Protein AF-A0A5J4PTM3-F1 (afdb_monomer_lite)

Radius of gyration: 16.89 Å; chains: 1; bounding box: 40×38×44 Å

Foldseek 3Di:
DDWDAAQKKKKKAWQAAQKWKDWQNDIDTDGHGKIFIHFHGTTIDIGHPDDDDTDMDMDIDDPVPPRHGQDALDPPDDRVNGIDPQVPDVQNVDPDQKGKDWGDDCNRRNFKTKIKMKGAPPHPDKPWDFPDLQKWKKKAWQAAKWWKDWQNDTDIDGHGDMDTHDRRITMIIGGDDHGITIMMIMMGGDD

InterPro domains:
  IPR011051 RmlC-like cupin domain superfamily [SSF51182] (2-185)
  IPR013096 Cupin 2, conserved barrel [PF07883] (2-57)
  IPR014710 RmlC-like jelly roll fold [G3DSA:2.60.120.10] (1-68)
  IPR014710 RmlC-like jelly roll fold [G3DSA:2.60.120.10] (86-190)
  IPR052044 Polyketide Synthase Associated Protein [PTHR36114] (2-56)

pLDDT: mean 90.06, std 9.92, range [55.84, 98.25]

Secondary structure (DSSP, 8-state):
---B--SSEEEEEEEE--EEEEETTEEEEE-TT-EEEE-TT--EEEEESSSS--EEEEEEE--TT---PPPPS-TT--GGGGEE-GGG-TTTT--SSEEEEEEE-TTTTTSEEEEEEEE-TT----EEE---TTEEEEEEEEESEEEEEETTEEEEEETTEEEEE-TT--EEEEEESSS-EEEEEEEEE--

Structure (mmCIF, N/CA/C/O backbone):
data_AF-A0A5J4PTM3-F1
#
_entry.id   AF-A0A5J4PTM3-F1
#
loop_
_atom_site.group_PDB
_atom_site.id
_atom_site.type_symbol
_atom_site.label_atom_id
_atom_site.label_alt_id
_atom_site.label_comp_id
_atom_site.label_asym_id
_atom_site.label_entity_id
_atom_site.label_seq_id
_atom_site.pdbx_PDB_ins_code
_atom_site.Cartn_x
_atom_site.Cartn_y
_atom_site.Cartn_z
_atom_site.occupancy
_atom_site.B_iso_or_equiv
_atom_site.auth_seq_id
_atom_site.auth_comp_id
_atom_site.auth_asym_id
_atom_site.auth_atom_id
_atom_site.pdbx_PDB_model_num
ATOM 1 N N . HIS A 1 1 ? -17.706 3.749 3.360 1.00 83.56 1 HIS A N 1
ATOM 2 C CA . HIS A 1 1 ? -18.857 2.828 3.531 1.00 83.56 1 HIS A CA 1
ATOM 3 C C . HIS A 1 1 ? -19.212 2.745 5.014 1.00 83.56 1 HIS A C 1
ATOM 5 O O . HIS A 1 1 ? -18.476 3.310 5.810 1.00 83.56 1 HIS A O 1
ATOM 11 N N . SER A 1 2 ? -20.314 2.094 5.402 1.00 88.94 2 SER A N 1
ATOM 12 C CA . SER A 1 2 ? -20.662 1.914 6.824 1.00 88.94 2 SER A CA 1
ATOM 13 C C . SER A 1 2 ? -19.643 1.026 7.564 1.00 88.94 2 SER A C 1
ATOM 15 O O . SER A 1 2 ? -18.980 0.211 6.904 1.00 88.94 2 SER A O 1
ATOM 17 N N . PRO A 1 3 ? -19.528 1.160 8.903 1.00 93.31 3 PRO A N 1
ATOM 18 C CA . PRO A 1 3 ? -18.728 0.266 9.738 1.00 93.31 3 PRO A CA 1
ATOM 19 C C . PRO A 1 3 ? -19.117 -1.194 9.542 1.00 93.31 3 PRO A C 1
ATOM 21 O O . PRO A 1 3 ? -20.305 -1.527 9.559 1.00 93.31 3 PRO A O 1
ATOM 24 N N . HIS A 1 4 ? -18.122 -2.056 9.362 1.00 95.19 4 HIS A N 1
ATOM 25 C CA . HIS A 1 4 ? -18.322 -3.497 9.274 1.00 95.19 4 HIS A CA 1
ATOM 26 C C . HIS A 1 4 ? -17.065 -4.264 9.702 1.00 95.19 4 HIS A C 1
ATOM 28 O O . HIS A 1 4 ? -16.043 -3.676 10.043 1.00 95.19 4 HIS A O 1
ATOM 34 N N . THR A 1 5 ? -17.179 -5.591 9.739 1.00 95.44 5 THR A N 1
ATOM 35 C CA . THR A 1 5 ? -16.099 -6.520 10.076 1.00 95.44 5 THR A CA 1
ATOM 36 C C . THR A 1 5 ? -16.195 -7.749 9.176 1.00 95.44 5 THR A C 1
ATOM 38 O O . THR A 1 5 ? -17.294 -8.157 8.789 1.00 95.44 5 THR A O 1
ATOM 41 N N . HIS A 1 6 ? -15.052 -8.335 8.842 1.00 93.88 6 HIS A N 1
ATOM 42 C CA . HIS A 1 6 ? -14.942 -9.560 8.056 1.00 93.88 6 HIS A CA 1
ATOM 43 C C . HIS A 1 6 ? -13.610 -10.270 8.346 1.00 93.88 6 HIS A C 1
ATOM 45 O O . HIS A 1 6 ? -12.679 -9.646 8.863 1.00 93.88 6 HIS A O 1
ATOM 51 N N . PRO A 1 7 ? -13.491 -11.571 8.021 1.00 93.56 7 PRO A N 1
ATOM 52 C CA . PRO A 1 7 ? -12.260 -12.333 8.238 1.00 93.56 7 PRO A CA 1
ATOM 53 C C . PRO A 1 7 ? -11.077 -11.863 7.381 1.00 93.56 7 PRO A C 1
ATOM 55 O O . PRO A 1 7 ? -9.933 -12.034 7.803 1.00 93.56 7 PRO A O 1
ATOM 58 N N . ALA A 1 8 ? -11.328 -11.279 6.206 1.00 93.94 8 ALA A N 1
ATOM 59 C CA . ALA A 1 8 ? -10.279 -10.692 5.378 1.00 93.94 8 ALA A CA 1
ATOM 60 C C . ALA A 1 8 ? -9.592 -9.530 6.109 1.00 93.94 8 ALA A C 1
ATOM 62 O O . ALA A 1 8 ? -10.228 -8.839 6.909 1.00 93.94 8 ALA A O 1
ATOM 63 N N . ASP A 1 9 ? -8.307 -9.333 5.827 1.00 95.44 9 ASP A N 1
ATOM 64 C CA . ASP A 1 9 ? -7.637 -8.074 6.137 1.00 95.44 9 ASP A CA 1
ATOM 65 C C . ASP A 1 9 ? -7.539 -7.201 4.886 1.00 95.44 9 ASP A C 1
ATOM 67 O O . ASP A 1 9 ? -7.611 -7.684 3.748 1.00 95.44 9 ASP A O 1
ATOM 71 N N . GLU A 1 10 ? -7.436 -5.897 5.111 1.00 96.62 10 GLU A N 1
ATOM 72 C CA . GLU A 1 10 ? -7.461 -4.900 4.049 1.00 96.62 10 GLU A CA 1
ATOM 73 C C . GLU A 1 10 ? -6.384 -3.854 4.270 1.00 96.62 10 GLU A C 1
ATOM 75 O O . GLU A 1 10 ? -6.104 -3.442 5.391 1.00 96.62 10 GLU A O 1
ATOM 80 N N . ALA A 1 11 ? -5.782 -3.394 3.187 1.00 97.19 11 ALA A N 1
ATOM 81 C CA . ALA A 1 11 ? -4.836 -2.297 3.197 1.00 97.19 11 ALA A CA 1
ATOM 82 C C . ALA A 1 11 ? -5.265 -1.237 2.191 1.00 97.19 11 ALA A C 1
ATOM 84 O O . ALA A 1 11 ? -5.664 -1.554 1.071 1.00 97.19 11 ALA A O 1
ATOM 85 N N . PHE A 1 12 ? -5.133 0.021 2.581 1.00 97.75 12 PHE A N 1
ATOM 86 C CA . PHE A 1 12 ? -5.641 1.161 1.843 1.00 97.75 12 PHE A CA 1
ATOM 87 C C . PHE A 1 12 ? -4.547 2.197 1.633 1.00 97.75 12 PHE A C 1
ATOM 89 O O . PHE A 1 12 ? -3.795 2.528 2.549 1.00 97.75 12 PHE A O 1
ATOM 96 N N . TYR A 1 13 ? -4.512 2.754 0.429 1.00 97.38 13 TYR A N 1
ATOM 97 C CA . TYR A 1 13 ? -3.715 3.924 0.086 1.00 97.38 13 TYR A CA 1
ATOM 98 C C . TYR A 1 13 ? -4.639 5.049 -0.380 1.00 97.38 13 TYR A C 1
ATOM 100 O O . TYR A 1 13 ? -5.468 4.838 -1.271 1.00 97.38 13 TYR A O 1
ATOM 108 N N . ILE A 1 14 ? -4.517 6.236 0.215 1.00 97.56 14 ILE A N 1
ATOM 109 C CA . ILE A 1 14 ? -5.381 7.375 -0.109 1.00 97.56 14 ILE A CA 1
ATOM 110 C C . ILE A 1 14 ? -4.854 8.079 -1.362 1.00 97.56 14 ILE A C 1
ATOM 112 O O . ILE A 1 14 ? -3.840 8.769 -1.321 1.00 97.56 14 ILE A O 1
ATOM 116 N N . LEU A 1 15 ? -5.569 7.931 -2.477 1.00 96.69 15 LEU A N 1
ATOM 117 C CA . LEU A 1 15 ? -5.260 8.605 -3.745 1.00 96.69 15 LEU A CA 1
ATOM 118 C C . LEU A 1 15 ? -5.768 10.052 -3.757 1.00 96.69 15 LEU A C 1
ATOM 120 O O . LEU A 1 15 ? -5.141 10.925 -4.347 1.00 96.69 15 LEU A O 1
ATOM 124 N N . GLN A 1 16 ? -6.893 10.305 -3.087 1.00 97.19 16 GLN A N 1
ATOM 125 C CA . GLN A 1 16 ? -7.496 11.623 -2.931 1.00 97.19 16 GLN A CA 1
ATOM 126 C C . GLN A 1 16 ? -8.261 11.680 -1.603 1.00 97.19 16 GLN A C 1
ATOM 128 O O . GLN A 1 16 ? -9.257 10.977 -1.425 1.00 97.19 16 GLN A O 1
ATOM 133 N N . GLY A 1 17 ? -7.773 12.499 -0.669 1.00 95.81 17 GLY A N 1
ATOM 134 C CA . GLY A 1 17 ? -8.411 12.789 0.618 1.00 95.81 17 GLY A CA 1
ATOM 135 C C . GLY A 1 17 ? -8.838 14.262 0.754 1.00 95.81 17 GLY A C 1
ATOM 136 O O . GLY A 1 17 ? -8.895 14.972 -0.250 1.00 95.81 17 GLY A O 1
ATOM 137 N N . PRO A 1 18 ? -9.107 14.745 1.983 1.00 97.25 18 PRO A N 1
ATOM 138 C CA . PRO A 1 18 ? -8.989 14.019 3.249 1.00 97.25 18 PRO A CA 1
ATOM 139 C C . PRO A 1 18 ? -10.110 12.996 3.487 1.00 97.25 18 PRO A C 1
ATOM 141 O O . PRO A 1 18 ? -11.268 13.196 3.109 1.00 97.25 18 PRO A O 1
ATOM 144 N N . VAL A 1 19 ? -9.766 11.905 4.171 1.00 97.88 19 VAL A N 1
ATOM 145 C CA . VAL A 1 19 ? -10.703 10.852 4.589 1.00 97.88 19 VAL A CA 1
ATOM 146 C C . VAL A 1 19 ? -10.704 10.709 6.107 1.00 97.88 19 VAL A C 1
ATOM 148 O O . VAL A 1 19 ? -9.685 10.934 6.755 1.00 97.88 19 VAL A O 1
ATOM 151 N N . ILE A 1 20 ? -11.836 10.305 6.677 1.00 97.94 20 ILE A N 1
ATOM 152 C CA . ILE A 1 20 ? -11.931 9.879 8.076 1.00 97.94 20 ILE A CA 1
ATOM 153 C C . ILE A 1 20 ? -11.949 8.355 8.079 1.00 97.94 20 ILE A C 1
ATOM 155 O O . ILE A 1 20 ? -12.820 7.747 7.450 1.00 97.94 20 ILE A O 1
ATOM 159 N N . VAL A 1 21 ? -10.989 7.751 8.772 1.00 97.69 21 VAL A N 1
ATOM 160 C CA . VAL A 1 21 ? -10.931 6.304 8.981 1.00 97.69 21 VAL A CA 1
ATOM 161 C C . VAL A 1 21 ? -11.282 5.982 10.419 1.00 97.69 21 VAL A C 1
ATOM 163 O O . VAL A 1 21 ? -10.837 6.667 11.343 1.00 97.69 21 VAL A O 1
ATOM 166 N N . HIS A 1 22 ? -12.050 4.916 10.603 1.00 97.50 22 HIS A N 1
ATOM 167 C CA . HIS A 1 22 ? -12.348 4.357 11.912 1.00 97.50 22 HIS A CA 1
ATOM 168 C C . HIS A 1 22 ? -11.818 2.933 11.984 1.00 97.50 22 HIS A C 1
ATOM 170 O O . HIS A 1 22 ? -12.053 2.150 11.066 1.00 97.50 22 HIS A O 1
ATOM 176 N N . ILE A 1 23 ? -11.139 2.595 13.080 1.00 97.75 23 ILE A N 1
ATOM 177 C CA . ILE A 1 23 ? -10.706 1.231 13.403 1.00 97.75 23 ILE A CA 1
ATOM 178 C C . ILE A 1 23 ? -11.002 0.981 14.881 1.00 97.75 23 ILE A C 1
ATOM 180 O O . ILE A 1 23 ? -10.544 1.723 15.753 1.00 97.75 23 ILE A O 1
ATOM 184 N N . ASN A 1 24 ? -11.790 -0.057 15.170 1.00 96.06 24 ASN A N 1
ATOM 185 C CA . ASN A 1 24 ? -12.195 -0.452 16.523 1.00 96.06 24 ASN A CA 1
ATOM 186 C C . ASN A 1 24 ? -12.748 0.727 17.353 1.00 96.06 24 ASN A C 1
ATOM 188 O O . ASN A 1 24 ? -12.409 0.898 18.521 1.00 96.06 24 ASN A O 1
ATOM 192 N N . GLY A 1 25 ? -13.573 1.571 16.723 1.00 94.06 25 GLY A N 1
ATOM 193 C CA . GLY A 1 25 ? -14.216 2.727 17.359 1.00 94.06 25 GLY A CA 1
ATOM 194 C C . GLY A 1 25 ? -13.328 3.964 17.542 1.00 94.06 25 GLY A C 1
ATOM 195 O O . GLY A 1 25 ? -13.829 4.990 17.990 1.00 94.06 25 GLY A O 1
ATOM 196 N N . ASN A 1 26 ? -12.045 3.901 17.179 1.00 97.25 26 ASN A N 1
ATOM 197 C CA . ASN A 1 26 ? -11.137 5.049 17.190 1.00 97.25 26 ASN A CA 1
ATOM 198 C C . ASN A 1 26 ? -11.055 5.665 15.799 1.00 97.25 26 ASN A C 1
ATOM 200 O O . ASN A 1 26 ? -11.160 4.937 14.815 1.00 97.25 26 ASN A O 1
ATOM 204 N N . GLU A 1 27 ? -10.824 6.975 15.712 1.00 96.88 27 GLU A N 1
ATOM 205 C CA . GLU A 1 27 ? -10.794 7.693 14.437 1.00 96.88 27 GLU A CA 1
ATOM 206 C C . GLU A 1 27 ? -9.493 8.452 14.178 1.00 96.88 27 GLU A C 1
ATOM 208 O O . GLU A 1 27 ? -8.826 8.935 15.105 1.00 96.88 27 GLU A O 1
ATOM 213 N N . ARG A 1 28 ? -9.146 8.574 12.894 1.00 97.75 28 ARG A N 1
ATOM 214 C CA . ARG A 1 28 ? -8.060 9.418 12.384 1.00 97.75 28 ARG A CA 1
ATOM 215 C C . ARG A 1 28 ? -8.473 10.053 11.061 1.00 97.75 28 ARG A C 1
ATOM 217 O O . ARG A 1 28 ? -9.190 9.449 10.267 1.00 97.75 28 ARG A O 1
ATOM 224 N N . THR A 1 29 ? -8.002 11.275 10.821 1.00 97.31 29 THR A N 1
ATOM 225 C CA . THR A 1 29 ? -8.093 11.907 9.499 1.00 97.31 29 THR A CA 1
ATOM 226 C C . THR A 1 29 ? -6.814 11.611 8.733 1.00 97.31 29 THR A C 1
ATOM 228 O O . THR A 1 29 ? -5.732 11.908 9.235 1.00 97.31 29 THR A O 1
ATOM 231 N N . LEU A 1 30 ? -6.945 11.050 7.535 1.00 97.25 30 LEU A N 1
ATOM 232 C CA . LEU A 1 30 ? -5.832 10.751 6.638 1.00 97.25 30 LEU A CA 1
ATOM 233 C C . LEU A 1 30 ? -5.881 11.651 5.404 1.00 97.25 30 LEU A C 1
ATOM 235 O O . LEU A 1 30 ? -6.957 11.990 4.902 1.00 97.25 30 LEU A O 1
ATOM 239 N N . GLN A 1 31 ? -4.705 12.035 4.924 1.00 96.31 31 GLN A N 1
ATOM 240 C CA . GLN A 1 31 ? -4.498 12.883 3.754 1.00 96.31 31 GLN A CA 1
ATOM 241 C C . GLN A 1 31 ? -4.169 12.045 2.514 1.00 96.31 31 GLN A C 1
ATOM 243 O O . GLN A 1 31 ? -3.897 10.848 2.594 1.00 96.31 31 GLN A O 1
ATOM 248 N N . THR A 1 32 ? -4.164 12.686 1.344 1.00 96.19 32 THR A N 1
ATOM 249 C CA . THR A 1 32 ? -3.622 12.082 0.120 1.00 96.19 32 THR A CA 1
ATOM 250 C C . THR A 1 32 ? -2.184 11.611 0.344 1.00 96.19 32 THR A C 1
ATOM 252 O O . THR A 1 32 ? -1.340 12.379 0.800 1.00 96.19 32 THR A O 1
ATOM 255 N N . GLY A 1 33 ? -1.903 10.359 -0.010 1.00 94.56 33 GLY A N 1
ATOM 256 C CA . GLY A 1 33 ? -0.609 9.709 0.176 1.00 94.56 33 GLY A CA 1
ATOM 257 C C . GLY A 1 33 ? -0.467 8.918 1.476 1.00 94.56 33 GLY A C 1
ATOM 258 O O . GLY A 1 33 ? 0.472 8.132 1.591 1.00 94.56 33 GLY A O 1
ATOM 259 N N . ASP A 1 34 ? -1.391 9.065 2.429 1.00 95.81 34 ASP A N 1
ATOM 260 C CA . ASP A 1 34 ? -1.377 8.261 3.649 1.00 95.81 34 ASP A CA 1
ATOM 261 C C . ASP A 1 34 ? -1.838 6.823 3.384 1.00 95.81 34 ASP A C 1
ATOM 263 O O . ASP A 1 34 ? -2.597 6.527 2.452 1.00 95.81 34 ASP A O 1
ATOM 267 N N . PHE A 1 35 ? -1.369 5.918 4.238 1.00 96.44 35 PHE A N 1
ATOM 268 C CA . PHE A 1 35 ? -1.654 4.493 4.178 1.00 96.44 35 PHE A CA 1
ATOM 269 C C . PHE A 1 35 ? -2.273 4.018 5.495 1.00 96.44 35 PHE A C 1
ATOM 271 O O . PHE A 1 35 ? -1.857 4.456 6.571 1.00 96.44 35 PHE A O 1
ATOM 278 N N . TYR A 1 36 ? -3.222 3.083 5.426 1.00 97.69 36 TYR A N 1
ATOM 279 C CA . TYR A 1 36 ? -3.697 2.377 6.615 1.00 97.69 36 TYR A CA 1
ATOM 280 C C . TYR A 1 36 ? -4.040 0.909 6.346 1.00 97.69 36 TYR A C 1
ATOM 282 O O . TYR A 1 36 ? -4.321 0.507 5.218 1.00 97.69 36 TYR A O 1
ATOM 290 N N . TYR A 1 37 ? -4.009 0.106 7.405 1.00 98.25 37 TYR A N 1
ATOM 291 C CA . TYR A 1 37 ? -4.287 -1.325 7.406 1.00 98.25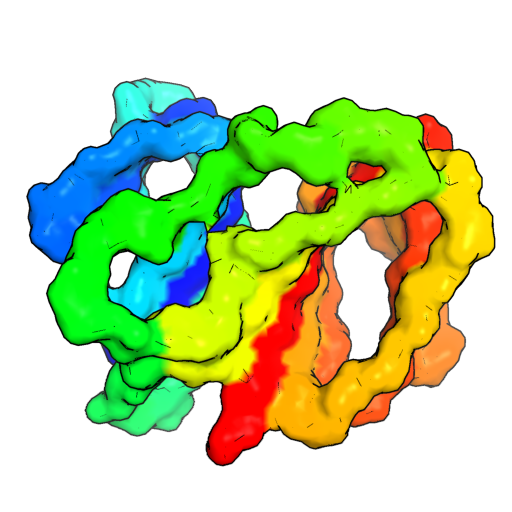 37 TYR A CA 1
ATOM 292 C C . TYR A 1 37 ? -5.434 -1.644 8.370 1.00 98.25 37 TYR A C 1
ATOM 294 O O . TYR A 1 37 ? -5.452 -1.179 9.503 1.00 98.25 37 TYR A O 1
ATOM 302 N N . CYS A 1 38 ? -6.382 -2.461 7.932 1.00 97.75 38 CYS A N 1
ATOM 303 C CA . CYS A 1 38 ? -7.481 -2.997 8.720 1.00 97.75 38 CYS A CA 1
ATOM 304 C C . CYS A 1 38 ? -7.205 -4.478 8.991 1.00 97.75 38 CYS A C 1
ATOM 306 O O . CYS A 1 38 ? -7.376 -5.304 8.090 1.00 97.75 38 CYS A O 1
ATOM 308 N N . PRO A 1 39 ? -6.783 -4.843 10.214 1.00 97.00 39 PRO A N 1
ATOM 309 C CA . PRO A 1 39 ? -6.571 -6.239 10.564 1.00 97.00 39 PRO A CA 1
ATOM 310 C C . PRO A 1 39 ? -7.847 -7.080 10.446 1.00 97.00 39 PRO A C 1
ATOM 312 O O . PRO A 1 39 ? -8.953 -6.564 10.636 1.00 97.00 39 PRO A O 1
ATOM 315 N N . SER A 1 40 ? -7.691 -8.387 10.213 1.00 95.12 40 SER A N 1
ATOM 316 C CA . SER A 1 40 ? -8.796 -9.353 10.228 1.00 95.12 40 SER A CA 1
ATOM 317 C C . SER A 1 40 ? -9.713 -9.149 11.434 1.00 95.12 40 SER A C 1
ATOM 319 O O . SER A 1 40 ? -9.249 -9.046 12.569 1.00 95.12 40 SER A O 1
ATOM 321 N N . PHE A 1 41 ? -11.022 -9.134 11.185 1.00 94.19 41 PHE A N 1
ATOM 322 C CA . PHE A 1 41 ? -12.087 -8.910 12.167 1.00 94.19 41 PHE A CA 1
ATOM 323 C C . PHE A 1 41 ? -12.094 -7.560 12.900 1.00 94.19 41 PHE A C 1
ATOM 325 O O . PHE A 1 41 ? -13.004 -7.325 13.703 1.00 94.19 41 PHE A O 1
ATOM 332 N N . SER A 1 42 ? -11.169 -6.642 12.612 1.00 96.44 42 SER A N 1
ATOM 333 C CA . SER A 1 42 ? -11.286 -5.273 13.115 1.00 96.44 42 SER A CA 1
ATOM 334 C C . SER A 1 42 ? -12.557 -4.618 12.565 1.00 96.44 42 SER A C 1
ATOM 336 O O . SER A 1 42 ? -12.897 -4.781 11.391 1.00 96.44 42 SER A O 1
ATOM 338 N N . SER A 1 43 ? -13.288 -3.896 13.415 1.00 97.19 43 SER A N 1
ATOM 339 C CA . SER A 1 43 ? -14.403 -3.073 12.939 1.00 97.19 43 SER A CA 1
ATOM 340 C C . SER A 1 43 ? -13.826 -1.846 12.253 1.00 97.19 43 SER A C 1
ATOM 342 O O . SER A 1 43 ? -13.042 -1.133 12.884 1.00 97.19 43 SER A O 1
ATOM 344 N N . HIS A 1 44 ? -14.183 -1.595 10.995 1.00 97.50 44 HIS A N 1
ATOM 345 C CA . HIS A 1 44 ? -13.603 -0.483 10.252 1.00 97.50 44 HIS A CA 1
ATOM 346 C C . HIS A 1 44 ? -14.559 0.180 9.258 1.00 97.50 44 HIS A C 1
ATOM 348 O O . HIS A 1 44 ? -15.515 -0.418 8.752 1.00 97.50 44 HIS A O 1
ATOM 354 N N . ASN A 1 45 ? -14.279 1.452 8.973 1.00 97.31 45 ASN A N 1
ATOM 355 C CA . ASN A 1 45 ? -14.849 2.178 7.847 1.00 97.31 45 ASN A CA 1
ATOM 356 C C . ASN A 1 45 ? -13.954 3.313 7.361 1.00 97.31 45 ASN A C 1
ATOM 358 O O . ASN A 1 45 ? -13.091 3.810 8.077 1.00 97.31 45 ASN A O 1
ATOM 362 N N . ILE A 1 46 ? -14.273 3.775 6.155 1.00 97.25 46 ILE A N 1
ATOM 363 C CA . ILE A 1 46 ? -13.774 5.011 5.561 1.00 97.25 46 ILE A CA 1
ATOM 364 C C . ILE A 1 46 ? -14.946 5.925 5.189 1.00 97.25 46 ILE A C 1
ATOM 366 O O . ILE A 1 46 ? -15.955 5.477 4.624 1.00 97.25 46 ILE A O 1
ATOM 370 N N . ALA A 1 47 ? -14.820 7.207 5.510 1.00 96.25 47 ALA A N 1
ATOM 371 C CA . ALA A 1 47 ? -15.781 8.256 5.195 1.00 96.25 47 ALA A CA 1
ATOM 372 C C . ALA A 1 47 ? -15.071 9.479 4.600 1.00 96.25 47 ALA A C 1
ATOM 374 O O . ALA A 1 47 ? -13.874 9.685 4.799 1.00 96.25 47 ALA A O 1
ATOM 375 N N . ARG A 1 48 ? -15.817 10.310 3.867 1.00 96.38 48 ARG A N 1
ATOM 376 C CA . ARG A 1 48 ? -15.313 11.620 3.442 1.00 96.38 48 ARG A CA 1
ATOM 377 C C . ARG A 1 48 ? -15.201 12.536 4.658 1.00 96.38 48 ARG A C 1
ATOM 379 O O . ARG A 1 48 ? -16.114 12.551 5.479 1.00 96.38 48 ARG A O 1
ATOM 386 N N . ALA A 1 49 ? -14.134 13.330 4.734 1.00 96.00 49 ALA A N 1
ATOM 387 C CA . ALA A 1 49 ? -14.025 14.399 5.731 1.00 96.00 49 ALA A CA 1
ATOM 388 C C . ALA A 1 49 ? -14.794 15.680 5.330 1.00 96.00 49 ALA A C 1
ATOM 390 O O . ALA A 1 49 ? -14.859 16.628 6.107 1.00 96.00 49 ALA A O 1
ATOM 391 N N . GLY A 1 50 ? -15.380 15.710 4.127 1.00 94.62 50 GLY A N 1
ATOM 392 C CA . GLY A 1 50 ? -16.157 16.827 3.591 1.00 94.62 50 GLY A CA 1
ATOM 393 C C . GLY A 1 50 ? -17.039 16.417 2.406 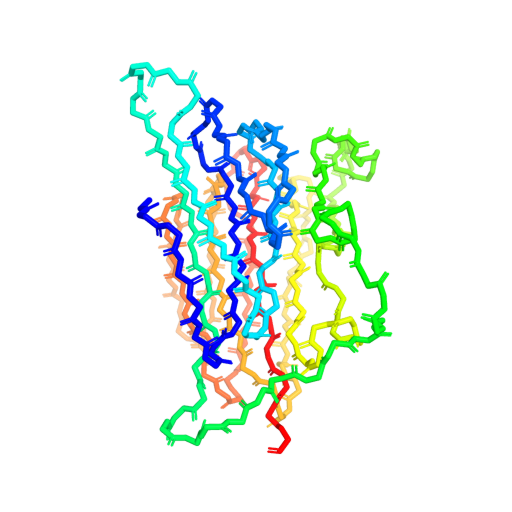1.00 94.62 50 GLY A C 1
ATOM 394 O O . GLY A 1 50 ? -17.411 15.248 2.261 1.00 94.62 50 GLY A O 1
ATOM 395 N N . GLU A 1 51 ? -17.384 17.387 1.560 1.00 95.38 51 GLU A N 1
ATOM 396 C CA . GLU A 1 51 ? -18.275 17.182 0.405 1.00 95.38 51 GLU A CA 1
ATOM 397 C C . GLU A 1 51 ? -17.541 16.683 -0.849 1.00 95.38 51 GLU A C 1
ATOM 399 O O . GLU A 1 51 ? -18.143 15.994 -1.673 1.00 95.38 51 GLU A O 1
ATOM 404 N N . GLU A 1 52 ? -16.241 16.966 -0.955 1.00 96.12 52 GLU A N 1
ATOM 405 C CA . GLU A 1 52 ? -15.416 16.602 -2.109 1.00 96.12 52 GLU A CA 1
ATOM 406 C C . GLU A 1 52 ? -15.271 15.082 -2.279 1.00 96.12 52 GLU A C 1
ATOM 408 O O . GLU A 1 52 ? -15.190 14.344 -1.289 1.00 96.12 52 GLU A O 1
ATOM 413 N N . PRO A 1 53 ? -15.213 14.578 -3.526 1.00 96.00 53 PRO A N 1
ATOM 414 C CA . PRO A 1 53 ? -14.984 13.164 -3.773 1.00 96.00 53 PRO A CA 1
ATOM 415 C C . PRO A 1 53 ? -13.637 12.715 -3.196 1.00 96.00 53 PRO A C 1
ATOM 417 O O . PRO A 1 53 ? -12.649 13.445 -3.207 1.00 96.00 53 PRO A O 1
ATOM 420 N N . ILE A 1 54 ? -13.613 11.471 -2.724 1.00 97.38 54 ILE A N 1
ATOM 421 C CA . ILE A 1 54 ? -12.405 10.800 -2.241 1.00 97.38 54 ILE A CA 1
ATOM 422 C C . ILE A 1 54 ? -12.086 9.628 -3.162 1.00 97.38 54 ILE A C 1
ATOM 424 O O . ILE A 1 54 ? -12.991 9.020 -3.740 1.00 97.38 54 ILE A O 1
ATOM 428 N N . GLN A 1 55 ? -10.809 9.278 -3.250 1.00 97.12 55 GLN A N 1
ATOM 429 C CA . GLN A 1 55 ? -10.327 8.136 -4.016 1.00 97.12 55 GLN A CA 1
ATOM 430 C C . GLN A 1 55 ? -9.295 7.377 -3.185 1.00 97.12 55 GLN A C 1
ATOM 432 O O . GLN A 1 55 ? -8.453 7.969 -2.512 1.00 97.12 55 GLN A O 1
ATOM 437 N N . TYR A 1 56 ? -9.352 6.053 -3.227 1.00 96.75 56 TYR A N 1
ATOM 438 C CA . TYR A 1 56 ? -8.411 5.188 -2.530 1.00 96.75 56 TYR A CA 1
ATOM 439 C C . TYR A 1 56 ? -8.204 3.900 -3.320 1.00 96.75 56 TYR A C 1
ATOM 441 O O . TYR A 1 56 ? -9.081 3.467 -4.068 1.00 96.75 56 TYR A O 1
ATOM 449 N N . TYR A 1 57 ? -7.031 3.301 -3.145 1.00 96.88 57 TYR A N 1
ATOM 450 C CA . TYR A 1 57 ? -6.717 1.968 -3.638 1.00 96.88 57 TYR A CA 1
ATOM 451 C C . TYR A 1 57 ? -6.769 0.987 -2.470 1.00 96.88 57 TYR A C 1
ATOM 453 O O . TYR A 1 57 ? -6.155 1.242 -1.435 1.00 96.88 57 TYR A O 1
ATOM 461 N N . ILE A 1 58 ? -7.503 -0.112 -2.638 1.00 96.31 58 ILE A N 1
ATOM 462 C CA . ILE A 1 58 ? -7.676 -1.156 -1.626 1.00 96.31 58 ILE A CA 1
ATOM 463 C C . ILE A 1 58 ? -7.029 -2.461 -2.092 1.00 96.31 58 ILE A C 1
ATOM 465 O O . ILE A 1 58 ? -7.172 -2.874 -3.243 1.00 96.31 58 ILE A O 1
ATOM 469 N N . MET A 1 59 ? -6.318 -3.113 -1.179 1.00 95.44 59 MET A N 1
ATOM 470 C CA . MET A 1 59 ? -5.780 -4.460 -1.331 1.00 95.44 59 MET A CA 1
ATOM 471 C C . MET A 1 59 ? -6.393 -5.337 -0.247 1.00 95.44 59 MET A C 1
ATOM 473 O O . MET A 1 59 ? -6.103 -5.145 0.931 1.00 95.44 59 MET A O 1
ATOM 477 N N . THR A 1 60 ? -7.210 -6.304 -0.652 1.00 94.25 60 THR A N 1
ATOM 478 C CA . THR A 1 60 ? -7.882 -7.233 0.263 1.00 94.25 60 THR A CA 1
ATOM 479 C C . THR A 1 60 ? -7.220 -8.602 0.188 1.00 94.25 60 THR A C 1
ATOM 481 O O . THR A 1 60 ? -7.062 -9.167 -0.903 1.00 94.25 60 THR A O 1
ATOM 484 N N . ARG A 1 61 ? -6.845 -9.161 1.342 1.00 92.69 61 ARG A N 1
ATOM 485 C CA . ARG A 1 61 ? -6.384 -10.547 1.436 1.00 92.69 61 ARG A CA 1
ATOM 486 C C . ARG A 1 61 ? -7.524 -11.428 1.930 1.00 92.69 61 ARG A C 1
ATOM 488 O O . ARG A 1 61 ? -7.877 -11.444 3.105 1.00 92.69 61 ARG A O 1
ATOM 495 N N . GLU A 1 62 ? -8.093 -12.175 0.993 1.00 89.94 62 GLU A N 1
ATOM 496 C CA . GLU A 1 62 ? -9.266 -13.016 1.221 1.00 89.94 62 GLU A CA 1
ATOM 497 C C . GLU A 1 62 ? -8.932 -14.359 1.870 1.00 89.94 62 GLU A C 1
ATOM 499 O O . GLU A 1 62 ? -8.002 -15.064 1.465 1.00 89.94 62 GLU A O 1
ATOM 504 N N . THR A 1 63 ? -9.795 -14.803 2.782 1.00 82.75 63 THR A N 1
ATOM 505 C CA . THR A 1 63 ? -9.641 -16.082 3.483 1.00 82.75 63 THR A CA 1
ATOM 506 C C . THR A 1 63 ? -10.364 -17.239 2.784 1.00 82.75 63 THR A C 1
ATOM 508 O O . THR A 1 63 ? -10.742 -18.190 3.443 1.00 82.75 63 THR A O 1
ATOM 511 N N . LYS A 1 64 ? -10.598 -17.215 1.460 1.00 72.75 64 LYS A N 1
ATOM 512 C CA . LYS A 1 64 ? -11.221 -18.312 0.659 1.00 72.75 64 LYS A CA 1
ATOM 513 C C . LYS A 1 64 ? -12.350 -19.113 1.366 1.00 72.75 64 LYS A C 1
ATOM 515 O O . LYS A 1 64 ? -12.399 -20.339 1.263 1.00 72.75 64 LYS A O 1
ATOM 520 N N . GLY A 1 65 ? -13.238 -18.452 2.113 1.00 63.50 65 GLY A N 1
ATOM 521 C CA . GLY A 1 65 ? -14.347 -19.096 2.841 1.00 63.50 65 GLY A CA 1
ATOM 522 C C . GLY A 1 65 ? -13.967 -19.840 4.133 1.00 63.50 65 GLY A C 1
ATOM 523 O O . GLY A 1 65 ? -14.832 -20.409 4.793 1.00 63.50 65 GLY A O 1
ATOM 524 N N . GLN A 1 66 ? -12.696 -19.829 4.525 1.00 64.69 66 GLN A N 1
ATOM 525 C CA . GLN A 1 66 ? -12.255 -20.226 5.856 1.00 64.69 66 GLN A CA 1
ATOM 526 C C . GLN A 1 66 ? -12.549 -19.057 6.801 1.00 64.69 66 GLN A C 1
ATOM 528 O O . GLN A 1 66 ? -12.033 -17.954 6.611 1.00 64.69 66 GLN A O 1
ATOM 533 N N . ASN A 1 67 ? -13.374 -19.273 7.826 1.00 72.75 67 ASN A N 1
ATOM 534 C CA . ASN A 1 67 ? -13.626 -18.271 8.864 1.00 72.75 67 ASN A CA 1
ATOM 535 C C . ASN A 1 67 ? -12.422 -18.186 9.823 1.00 72.75 67 ASN A C 1
ATOM 537 O O . ASN A 1 67 ? -12.507 -18.555 10.993 1.00 72.75 67 ASN A O 1
ATOM 541 N N . ARG A 1 68 ? -11.260 -17.801 9.287 1.00 84.44 68 ARG A N 1
ATOM 542 C CA . ARG A 1 68 ? -9.973 -17.778 9.981 1.00 84.44 68 ARG A CA 1
ATOM 543 C C . ARG A 1 68 ? -9.341 -16.404 9.824 1.00 84.44 68 ARG A C 1
ATOM 545 O O . ARG A 1 68 ? -9.159 -15.950 8.705 1.00 84.44 68 ARG A O 1
ATOM 552 N N . ALA A 1 69 ? -8.953 -15.803 10.942 1.00 87.62 69 ALA A N 1
ATOM 553 C CA . ALA A 1 69 ? -8.209 -14.551 10.958 1.00 87.62 69 ALA A CA 1
ATOM 554 C C . ALA A 1 69 ? -6.763 -14.747 10.482 1.00 87.62 69 ALA A C 1
ATOM 556 O O . ALA A 1 69 ? -6.136 -15.776 10.778 1.00 87.62 69 ALA A O 1
ATOM 557 N N . TYR A 1 70 ? -6.205 -13.723 9.842 1.00 91.94 70 TYR A N 1
ATOM 558 C CA . TYR A 1 70 ? -4.760 -13.544 9.816 1.00 91.94 70 TYR A CA 1
ATOM 559 C C . TYR A 1 70 ? -4.300 -13.036 11.191 1.00 91.94 70 TYR A C 1
ATOM 561 O O . TYR A 1 70 ? -4.945 -12.155 11.764 1.00 91.94 70 TYR A O 1
ATOM 569 N N . PRO A 1 71 ? -3.237 -13.618 11.773 1.00 91.69 71 PRO A N 1
ATOM 570 C CA . PRO A 1 71 ? -2.770 -13.205 13.088 1.00 91.69 71 PRO A CA 1
ATOM 571 C C . PRO A 1 71 ? -2.210 -11.783 13.033 1.00 91.69 71 PRO A C 1
ATOM 573 O O . PRO A 1 71 ? -1.480 -11.441 12.105 1.00 91.69 71 PRO A O 1
ATOM 576 N N . VAL A 1 72 ? -2.507 -10.987 14.059 1.00 94.69 72 VAL A N 1
ATOM 577 C CA . VAL A 1 72 ? -1.921 -9.656 14.241 1.00 94.69 72 VAL A CA 1
ATOM 578 C C . VAL A 1 72 ? -0.716 -9.775 15.162 1.00 94.69 72 VAL A C 1
ATOM 580 O O . VAL A 1 72 ? -0.802 -10.383 16.225 1.00 94.69 72 VAL A O 1
ATOM 583 N N . GLY A 1 73 ? 0.417 -9.198 14.771 1.00 95.31 73 GLY A N 1
ATOM 584 C CA . GLY A 1 73 ? 1.680 -9.313 15.513 1.00 95.31 73 GLY A CA 1
ATOM 585 C C . GLY A 1 73 ? 1.723 -8.565 16.852 1.00 95.31 73 GLY A C 1
ATOM 586 O O . GLY A 1 73 ? 2.757 -8.579 17.517 1.00 95.31 73 GLY A O 1
ATOM 587 N N . LYS A 1 74 ? 0.631 -7.896 17.237 1.00 95.94 74 LYS A N 1
ATOM 588 C CA . LYS A 1 74 ? 0.461 -7.155 18.490 1.00 95.94 74 LYS A CA 1
ATOM 589 C C . LYS A 1 74 ? -0.981 -7.339 18.961 1.00 95.94 74 LYS A C 1
ATOM 591 O O . LYS A 1 74 ? -1.889 -6.969 18.227 1.00 95.94 74 LYS A O 1
ATOM 596 N N . GLU A 1 75 ? -1.183 -7.911 20.148 1.00 90.56 75 GLU A N 1
ATOM 597 C CA . GLU A 1 75 ? -2.527 -8.185 20.690 1.00 90.56 75 GLU A CA 1
ATOM 598 C C . GLU A 1 75 ? -3.296 -6.883 20.975 1.00 90.56 75 GLU A C 1
ATOM 600 O O . GLU A 1 75 ? -4.395 -6.695 20.463 1.00 90.56 75 GLU A O 1
ATOM 605 N N . ASP A 1 76 ? -2.670 -5.939 21.683 1.00 94.56 76 ASP A N 1
ATOM 606 C CA . ASP A 1 76 ? -3.253 -4.634 22.034 1.00 94.56 76 ASP A CA 1
ATOM 607 C C . ASP A 1 76 ? -2.836 -3.531 21.044 1.00 94.56 76 ASP A C 1
ATOM 609 O O . ASP A 1 76 ? -2.281 -2.491 21.420 1.00 94.56 76 ASP A O 1
ATOM 613 N N . TYR A 1 77 ? -3.008 -3.777 19.746 1.00 97.00 77 TYR A N 1
ATOM 614 C CA . TYR A 1 77 ? -2.732 -2.756 18.736 1.00 97.00 77 TYR A CA 1
ATOM 615 C C . TYR A 1 77 ? -3.760 -1.616 18.800 1.00 97.00 77 TYR A C 1
ATOM 617 O O . TYR A 1 77 ? -4.937 -1.811 19.105 1.00 97.00 77 TYR A O 1
ATOM 625 N N . THR A 1 78 ? -3.316 -0.406 18.482 1.00 97.12 78 THR A N 1
ATOM 626 C CA . THR A 1 78 ? -4.163 0.778 18.347 1.00 97.12 78 THR A CA 1
ATOM 627 C C . THR A 1 78 ? -4.315 1.148 16.874 1.00 97.12 78 THR A C 1
ATOM 629 O O . THR A 1 78 ? -3.654 0.595 15.992 1.00 97.12 78 THR A O 1
ATOM 632 N N . ILE A 1 79 ? -5.178 2.125 16.592 1.00 97.19 79 ILE A N 1
ATOM 633 C CA . ILE A 1 79 ? -5.294 2.703 15.249 1.00 97.19 79 ILE A CA 1
ATOM 634 C C . ILE A 1 79 ? -3.964 3.286 14.746 1.00 97.19 79 ILE A C 1
ATOM 636 O O . ILE A 1 79 ? -3.705 3.258 13.549 1.00 97.19 79 ILE A O 1
ATOM 640 N N . ASP A 1 80 ? -3.094 3.757 15.642 1.00 96.62 80 ASP A N 1
ATOM 641 C CA . ASP A 1 80 ? -1.809 4.340 15.251 1.00 96.62 80 ASP A CA 1
ATOM 642 C C . ASP A 1 80 ? -0.810 3.263 14.793 1.00 96.62 80 ASP A C 1
ATOM 644 O O . ASP A 1 80 ? -0.002 3.530 13.912 1.00 96.62 80 ASP A O 1
ATOM 648 N N . ASP A 1 81 ? -0.907 2.023 15.296 1.00 97.31 81 ASP A N 1
ATOM 649 C CA . ASP A 1 81 ? -0.134 0.887 14.756 1.00 97.31 81 ASP A CA 1
ATOM 650 C C . ASP A 1 81 ? -0.607 0.473 13.349 1.00 97.31 81 ASP A C 1
ATOM 652 O O . ASP A 1 81 ? 0.090 -0.244 12.632 1.00 97.31 81 ASP A O 1
ATOM 656 N N . CYS A 1 82 ? -1.813 0.895 12.967 1.00 97.62 82 CYS A N 1
ATOM 657 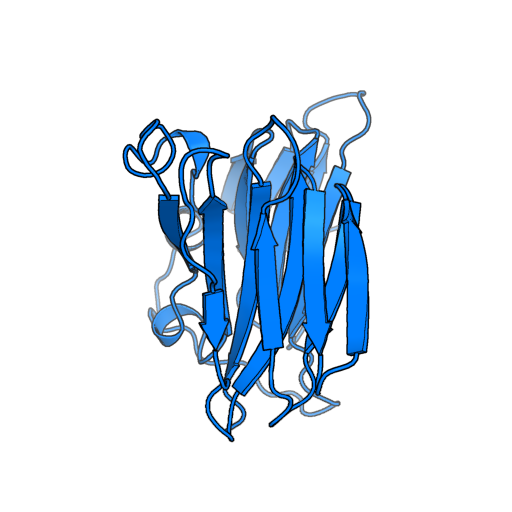C CA . CYS A 1 82 ? -2.450 0.559 11.700 1.00 97.62 82 CYS A CA 1
ATOM 658 C C . CYS A 1 82 ? -2.229 1.620 10.617 1.00 97.62 82 CYS A C 1
ATOM 660 O O . CYS A 1 82 ? -2.667 1.413 9.488 1.00 97.62 82 CYS A O 1
ATOM 662 N N . ILE A 1 83 ? -1.598 2.753 10.936 1.00 97.00 83 ILE A N 1
ATOM 663 C CA . ILE A 1 83 ? -1.433 3.885 10.019 1.00 97.00 83 ILE A CA 1
ATOM 664 C C . ILE A 1 83 ? 0.043 4.107 9.727 1.00 97.00 83 ILE A C 1
ATOM 666 O O . ILE A 1 83 ? 0.893 4.060 10.613 1.00 97.00 83 ILE A O 1
ATOM 670 N N . TYR A 1 84 ? 0.333 4.419 8.468 1.00 94.00 84 TYR A N 1
ATOM 671 C CA . TYR A 1 84 ? 1.650 4.857 8.046 1.00 94.00 84 TYR A CA 1
ATOM 672 C C . TYR A 1 84 ? 1.546 6.167 7.259 1.00 94.00 84 TYR A C 1
ATOM 674 O O . TYR A 1 84 ? 0.943 6.230 6.185 1.00 94.00 84 TYR A O 1
ATOM 682 N N . PHE A 1 85 ? 2.159 7.218 7.805 1.00 91.19 85 PHE A N 1
ATOM 683 C CA . PHE A 1 85 ? 2.204 8.551 7.205 1.00 91.19 85 PHE A CA 1
ATOM 684 C C . PHE A 1 85 ? 3.372 8.648 6.227 1.00 91.19 85 PHE A C 1
ATOM 686 O O . PHE A 1 85 ? 4.441 9.160 6.563 1.00 91.19 85 PHE A O 1
ATOM 693 N N . LEU A 1 86 ? 3.170 8.133 5.015 1.00 82.69 86 LEU A N 1
ATOM 694 C CA . LEU A 1 86 ? 4.214 8.044 3.994 1.00 82.69 86 LEU A CA 1
ATOM 695 C C . LEU A 1 86 ? 4.905 9.384 3.729 1.00 82.69 86 LEU A C 1
ATOM 697 O O . LEU A 1 86 ? 6.130 9.453 3.695 1.00 82.69 86 LEU A O 1
ATOM 701 N N . ASN A 1 87 ? 4.115 10.445 3.557 1.00 79.94 87 ASN A N 1
ATOM 702 C CA . ASN A 1 87 ? 4.623 11.771 3.206 1.00 79.94 87 ASN A CA 1
ATOM 703 C C . ASN A 1 87 ? 5.519 12.377 4.299 1.00 79.94 87 ASN A C 1
ATOM 705 O O . ASN A 1 87 ? 6.247 13.332 4.033 1.00 79.94 87 ASN A O 1
ATOM 709 N N . ASN A 1 88 ? 5.479 11.819 5.512 1.00 83.56 88 ASN A N 1
ATOM 710 C CA . ASN A 1 88 ? 6.298 12.244 6.640 1.00 83.56 88 ASN A CA 1
ATOM 711 C C . ASN A 1 88 ? 7.570 11.393 6.800 1.00 83.56 88 ASN A C 1
ATOM 713 O O . ASN A 1 88 ? 8.392 11.705 7.664 1.00 83.56 88 ASN A O 1
ATOM 717 N N . ASP A 1 89 ? 7.754 10.328 6.008 1.00 84.38 89 ASP A N 1
ATOM 718 C CA . ASP A 1 89 ? 8.966 9.511 6.061 1.00 84.38 89 ASP A CA 1
ATOM 719 C C . ASP A 1 89 ? 10.109 10.200 5.285 1.00 84.38 89 ASP A C 1
ATOM 721 O O . ASP A 1 89 ? 9.993 10.432 4.079 1.00 84.38 89 ASP A O 1
ATOM 725 N N . PRO A 1 90 ? 11.246 10.523 5.929 1.00 82.12 90 PRO A N 1
ATOM 726 C CA . PRO A 1 90 ? 12.348 11.229 5.276 1.00 82.12 90 PRO A CA 1
ATOM 727 C C . PRO A 1 90 ? 13.029 10.415 4.168 1.00 82.12 90 PRO A C 1
ATOM 729 O O . PRO A 1 90 ? 13.714 10.987 3.321 1.00 82.12 90 PRO A O 1
ATOM 732 N N . ALA A 1 91 ? 12.865 9.087 4.140 1.00 79.31 91 ALA A N 1
ATOM 733 C CA . ALA A 1 91 ? 13.331 8.287 3.013 1.00 79.31 91 ALA A CA 1
ATOM 734 C C . ALA A 1 91 ? 12.513 8.571 1.744 1.00 79.31 91 ALA A C 1
ATOM 736 O O . ALA A 1 91 ? 13.047 8.428 0.646 1.00 79.31 91 ALA A O 1
ATOM 737 N N . TRP A 1 92 ? 11.252 8.993 1.889 1.00 74.31 92 TRP A N 1
ATOM 738 C CA . TRP A 1 92 ? 10.352 9.321 0.783 1.00 74.31 92 TRP A CA 1
ATOM 739 C C . TRP A 1 92 ? 10.674 10.668 0.128 1.00 74.31 92 TRP A C 1
ATOM 741 O O . TRP A 1 92 ? 10.511 10.833 -1.074 1.00 74.31 92 TRP A O 1
ATOM 751 N N . THR A 1 93 ? 11.199 11.624 0.894 1.00 69.62 93 THR A N 1
ATOM 752 C CA . THR A 1 93 ? 11.583 12.957 0.394 1.00 69.62 93 THR A CA 1
ATOM 753 C C . THR A 1 93 ? 13.023 13.021 -0.127 1.00 69.62 93 THR A C 1
ATOM 755 O O . THR A 1 93 ? 13.536 14.098 -0.429 1.00 69.62 93 THR A O 1
ATOM 758 N N . ASN A 1 94 ? 13.703 11.876 -0.237 1.00 70.75 94 ASN A N 1
ATOM 759 C CA . ASN A 1 94 ? 15.066 11.806 -0.744 1.00 70.75 94 ASN A CA 1
ATOM 760 C C . ASN A 1 94 ? 15.091 11.774 -2.284 1.00 70.75 94 ASN A C 1
ATOM 762 O O . ASN A 1 94 ? 14.782 10.752 -2.895 1.00 70.75 94 ASN A O 1
ATOM 766 N N . ASP A 1 95 ? 15.580 12.848 -2.910 1.00 67.81 95 ASP A N 1
ATOM 767 C CA . ASP A 1 95 ? 15.747 12.987 -4.372 1.00 67.81 95 ASP A CA 1
ATOM 768 C C . ASP A 1 95 ? 16.910 12.156 -4.973 1.00 67.81 95 ASP A C 1
ATOM 770 O O . ASP A 1 95 ? 17.451 12.471 -6.045 1.00 67.81 95 ASP A O 1
ATOM 774 N N . GLY A 1 96 ? 17.341 11.106 -4.268 1.00 78.94 96 GLY A N 1
ATOM 775 C CA . GLY A 1 96 ? 18.373 10.164 -4.693 1.00 78.94 96 GLY A CA 1
ATOM 776 C C . GLY A 1 96 ? 17.999 9.358 -5.948 1.00 78.94 96 GLY A C 1
ATOM 777 O O . GLY A 1 96 ? 17.122 9.712 -6.730 1.00 78.94 96 GLY A O 1
ATOM 778 N N . LYS A 1 97 ? 18.696 8.242 -6.190 1.00 86.12 97 LYS A N 1
ATOM 779 C CA . LYS A 1 97 ? 18.356 7.348 -7.315 1.00 86.12 97 LYS A CA 1
ATOM 780 C C . LYS A 1 97 ? 17.026 6.632 -7.066 1.00 86.12 97 LYS A C 1
ATOM 782 O O . LYS A 1 97 ? 16.120 6.695 -7.886 1.00 86.12 97 LYS A O 1
ATOM 787 N N . SER A 1 98 ? 16.876 6.018 -5.902 1.00 88.44 98 SER A N 1
ATOM 788 C CA . SER A 1 98 ? 15.644 5.338 -5.520 1.00 88.44 98 SER A CA 1
ATOM 789 C C . SER A 1 98 ? 15.465 5.323 -4.009 1.00 88.44 98 SER A C 1
ATOM 791 O O . SER A 1 98 ? 16.432 5.404 -3.247 1.00 88.44 98 SER A O 1
ATOM 793 N N . ALA A 1 99 ? 14.209 5.205 -3.591 1.00 89.19 99 ALA A N 1
ATOM 794 C CA . ALA A 1 99 ? 13.803 5.027 -2.211 1.00 89.19 99 ALA A CA 1
ATOM 795 C C . ALA A 1 99 ? 12.835 3.848 -2.101 1.00 89.19 99 ALA A C 1
ATOM 797 O O . ALA A 1 99 ? 12.085 3.522 -3.027 1.00 89.19 99 ALA A O 1
ATOM 798 N N . ARG A 1 100 ? 12.864 3.189 -0.943 1.00 89.62 100 ARG A N 1
ATOM 799 C CA . ARG A 1 100 ? 11.933 2.118 -0.608 1.00 89.62 100 ARG A CA 1
ATOM 800 C C . ARG A 1 100 ? 11.586 2.190 0.863 1.00 89.62 100 ARG A C 1
ATOM 802 O O . ARG A 1 100 ? 12.475 2.083 1.705 1.00 89.62 100 ARG A O 1
ATOM 809 N N . VAL A 1 101 ? 10.297 2.266 1.146 1.00 91.38 101 VAL A N 1
ATOM 810 C CA . VAL A 1 101 ? 9.763 2.288 2.505 1.00 91.38 101 VAL A CA 1
ATOM 811 C C . VAL A 1 101 ? 8.798 1.134 2.718 1.00 91.38 101 VAL A C 1
ATOM 813 O O . VAL A 1 101 ? 8.193 0.621 1.773 1.00 91.38 101 VAL A O 1
ATOM 816 N N . LYS A 1 102 ? 8.692 0.684 3.966 1.00 92.94 102 LYS A N 1
ATOM 817 C CA . LYS A 1 102 ? 7.803 -0.406 4.358 1.00 92.94 102 LYS A CA 1
ATOM 818 C C . LYS A 1 102 ? 6.597 0.186 5.080 1.00 92.94 102 LYS A C 1
ATOM 820 O O . LYS A 1 102 ? 6.704 0.523 6.251 1.00 92.94 102 LYS A O 1
ATOM 825 N N . ALA A 1 103 ? 5.474 0.279 4.373 1.00 94.56 103 ALA A N 1
ATOM 826 C CA . ALA A 1 103 ? 4.225 0.800 4.922 1.00 94.56 103 ALA A CA 1
ATOM 827 C C . ALA A 1 103 ? 3.479 -0.239 5.779 1.00 94.56 103 ALA A C 1
ATOM 829 O O . ALA A 1 103 ? 2.737 0.128 6.682 1.00 94.56 103 ALA A O 1
ATOM 830 N N . LEU A 1 104 ? 3.694 -1.536 5.520 1.00 96.25 104 LEU A N 1
ATOM 831 C CA . LEU A 1 104 ? 3.136 -2.624 6.325 1.00 96.25 104 LEU A CA 1
ATOM 832 C C . LEU A 1 104 ? 4.145 -3.761 6.489 1.00 96.25 104 LEU A C 1
ATOM 834 O O . LEU A 1 104 ? 4.687 -4.268 5.500 1.00 96.25 104 LEU A O 1
ATOM 838 N N . ASP A 1 105 ? 4.368 -4.172 7.739 1.00 94.94 105 ASP A N 1
ATOM 839 C CA . ASP A 1 105 ? 5.239 -5.292 8.086 1.00 94.94 105 ASP A CA 1
ATOM 840 C C . ASP A 1 105 ? 4.485 -6.619 8.116 1.00 94.94 105 ASP A C 1
ATOM 842 O O . ASP A 1 105 ? 3.446 -6.762 8.760 1.00 94.94 105 ASP A O 1
ATOM 846 N N . GLU A 1 106 ? 5.059 -7.614 7.442 1.00 94.06 106 GLU A N 1
ATOM 847 C CA . GLU A 1 106 ? 4.521 -8.967 7.363 1.00 94.06 106 GLU A CA 1
ATOM 848 C C . GLU A 1 106 ? 4.349 -9.642 8.730 1.00 94.06 106 GLU A C 1
ATOM 850 O O . GLU A 1 106 ? 3.486 -10.505 8.874 1.00 94.06 106 GLU A O 1
ATOM 855 N N . LYS A 1 107 ? 5.144 -9.276 9.743 1.00 94.12 107 LYS A N 1
ATOM 856 C CA . LYS A 1 107 ? 4.996 -9.820 11.098 1.00 94.12 107 LYS A CA 1
ATOM 857 C C . LYS A 1 107 ? 3.778 -9.237 11.796 1.00 94.12 107 LYS A C 1
ATOM 859 O O . LYS A 1 107 ? 3.113 -9.953 12.537 1.00 94.12 107 LYS A O 1
ATOM 864 N N . PHE A 1 108 ? 3.488 -7.957 11.559 1.00 96.12 108 PHE A N 1
ATOM 865 C CA . PHE A 1 108 ? 2.318 -7.301 12.132 1.00 96.12 108 PHE A CA 1
ATOM 866 C C . PHE A 1 108 ? 1.028 -7.784 11.471 1.00 96.12 108 PHE A C 1
ATOM 868 O O . PHE A 1 108 ? 0.054 -8.043 12.165 1.00 96.12 108 PHE A O 1
ATOM 875 N N . SER A 1 109 ? 1.031 -7.962 10.153 1.00 95.19 109 SER A N 1
ATOM 876 C CA . SER A 1 109 ? -0.155 -8.364 9.392 1.00 95.19 109 SER A CA 1
ATOM 877 C C . SER A 1 109 ? -0.362 -9.879 9.291 1.00 95.19 109 SER A C 1
ATOM 879 O O . SER A 1 109 ? -1.311 -10.323 8.656 1.00 95.19 109 SER A O 1
ATOM 881 N N . GLY A 1 110 ? 0.544 -10.714 9.804 1.00 92.50 110 GLY A N 1
ATOM 882 C CA . GLY A 1 110 ? 0.437 -12.164 9.615 1.00 92.50 110 GLY A CA 1
ATOM 883 C C . GLY A 1 110 ? 0.637 -12.591 8.154 1.00 92.50 110 GLY A C 1
ATOM 884 O O . GLY A 1 110 ? -0.088 -13.438 7.629 1.00 92.50 110 GLY A O 1
ATOM 885 N N . GLY A 1 111 ? 1.599 -11.978 7.465 1.00 92.12 111 GLY A N 1
ATOM 886 C CA . GLY A 1 111 ? 2.119 -12.429 6.170 1.00 92.12 111 GLY A CA 1
ATOM 887 C C . GLY A 1 111 ? 1.856 -11.509 4.976 1.00 92.12 111 GLY A C 1
ATOM 888 O O . GLY A 1 111 ? 2.221 -11.887 3.864 1.00 92.12 111 GLY A O 1
ATOM 889 N N . MET A 1 112 ? 1.245 -10.332 5.165 1.00 94.56 112 MET A N 1
ATOM 890 C CA . MET A 1 112 ? 1.095 -9.315 4.115 1.00 94.56 112 MET A CA 1
ATOM 891 C C . MET A 1 112 ? 2.126 -8.195 4.296 1.00 94.56 112 MET A C 1
ATOM 893 O O . MET A 1 112 ? 2.134 -7.485 5.297 1.00 94.56 112 MET A O 1
ATOM 897 N N . ARG A 1 113 ? 2.997 -8.001 3.313 1.00 95.31 113 ARG A N 1
ATOM 898 C CA . ARG A 1 113 ? 3.973 -6.910 3.298 1.00 95.31 113 ARG A CA 1
ATOM 899 C C . ARG A 1 113 ? 3.582 -5.895 2.244 1.00 95.31 113 ARG A C 1
ATOM 901 O O . ARG A 1 113 ? 3.341 -6.279 1.101 1.00 95.31 113 ARG A O 1
ATOM 908 N N . ILE A 1 114 ? 3.630 -4.614 2.595 1.00 95.94 114 ILE A N 1
ATOM 909 C CA . ILE A 1 114 ? 3.477 -3.529 1.625 1.00 95.94 114 ILE A CA 1
ATOM 910 C C . ILE A 1 114 ? 4.736 -2.678 1.632 1.00 95.94 114 ILE A C 1
ATOM 912 O O . ILE A 1 114 ? 5.132 -2.107 2.650 1.00 95.94 114 ILE A O 1
ATOM 916 N N . LEU A 1 115 ? 5.377 -2.635 0.468 1.00 94.44 115 LEU A N 1
ATOM 917 C CA . LEU A 1 115 ? 6.501 -1.763 0.177 1.00 94.44 115 LEU A CA 1
ATOM 918 C C . LEU A 1 115 ? 6.030 -0.687 -0.790 1.00 94.44 115 LEU A C 1
ATOM 920 O O . LEU A 1 115 ? 5.336 -0.990 -1.758 1.00 94.44 115 LEU A O 1
ATOM 924 N N . MET A 1 116 ? 6.436 0.552 -0.551 1.00 93.25 116 MET A N 1
ATOM 925 C CA . MET A 1 116 ? 6.308 1.612 -1.540 1.00 93.25 116 MET A CA 1
ATOM 926 C C . MET A 1 116 ? 7.681 1.980 -2.065 1.00 93.25 116 MET A C 1
ATOM 928 O O . MET A 1 116 ? 8.664 2.035 -1.320 1.00 93.25 116 MET A O 1
ATOM 932 N N . HIS A 1 117 ? 7.737 2.164 -3.374 1.00 92.94 117 HIS A N 1
ATOM 933 C CA . HIS A 1 117 ? 8.954 2.376 -4.128 1.00 92.94 117 HIS A CA 1
ATOM 934 C C . HIS A 1 117 ? 8.867 3.706 -4.854 1.00 92.94 117 HIS A C 1
ATOM 936 O O . HIS A 1 117 ? 7.851 4.000 -5.480 1.00 92.94 117 HIS A O 1
ATOM 942 N N . GLN A 1 118 ? 9.968 4.445 -4.823 1.00 91.50 118 GLN A N 1
ATOM 943 C CA . GLN A 1 118 ? 10.214 5.586 -5.687 1.00 91.50 118 GLN A CA 1
ATOM 944 C C . GLN A 1 118 ? 11.500 5.324 -6.463 1.00 91.50 118 GLN A C 1
ATOM 946 O O . GLN A 1 118 ? 12.530 4.985 -5.877 1.00 91.50 118 GLN A O 1
ATOM 951 N N . VAL A 1 119 ? 11.447 5.472 -7.780 1.00 91.75 119 VAL A N 1
ATOM 952 C CA . VAL A 1 119 ? 12.594 5.322 -8.677 1.00 91.75 119 VAL A CA 1
ATOM 953 C C . VAL A 1 119 ? 12.675 6.583 -9.522 1.00 91.75 119 VAL A C 1
ATOM 955 O O . VAL A 1 119 ? 11.742 6.894 -10.259 1.00 91.75 119 VAL A O 1
ATOM 958 N N . THR A 1 120 ? 13.757 7.344 -9.379 1.00 91.25 120 THR A N 1
ATOM 959 C CA . THR A 1 120 ? 13.945 8.581 -10.145 1.00 91.25 120 THR A CA 1
ATOM 960 C C . THR A 1 120 ? 14.534 8.268 -11.522 1.00 91.25 120 THR A C 1
ATOM 962 O O . THR A 1 120 ? 15.204 7.245 -11.675 1.00 91.25 120 THR A O 1
ATOM 965 N N . PRO A 1 121 ? 14.401 9.171 -12.512 1.00 89.88 121 PRO A N 1
ATOM 966 C CA . PRO A 1 121 ? 15.036 9.001 -13.825 1.00 89.88 121 PRO A CA 1
ATOM 967 C C . PRO A 1 121 ? 16.572 8.871 -13.782 1.00 89.88 121 PRO A C 1
ATOM 969 O O . PRO A 1 121 ? 17.208 8.529 -14.775 1.00 89.88 121 PRO A O 1
ATOM 972 N N . LYS A 1 122 ? 17.206 9.185 -12.640 1.00 85.75 122 LYS A N 1
ATOM 973 C CA . LYS A 1 122 ? 18.657 9.037 -12.431 1.00 85.75 122 LYS A CA 1
ATOM 974 C C . LYS A 1 122 ? 19.055 7.599 -12.094 1.00 85.75 122 LYS A C 1
ATOM 976 O O . LYS A 1 122 ? 20.252 7.283 -12.117 1.00 85.75 122 LYS A O 1
ATOM 981 N N . ASP A 1 123 ? 18.100 6.757 -11.700 1.00 81.62 123 ASP A N 1
ATOM 982 C CA . ASP A 1 123 ? 18.367 5.353 -11.430 1.00 81.62 123 ASP A CA 1
ATOM 983 C C . ASP A 1 123 ? 18.375 4.565 -12.733 1.00 81.62 123 ASP A C 1
ATOM 985 O O . ASP A 1 123 ? 17.355 4.339 -13.369 1.00 81.62 123 ASP A O 1
ATOM 989 N N . THR A 1 124 ? 19.566 4.136 -13.126 1.00 68.44 124 THR A N 1
ATOM 990 C CA . THR A 1 124 ? 19.770 3.265 -14.284 1.00 68.44 124 THR A CA 1
ATOM 991 C C . THR A 1 124 ? 19.709 1.785 -13.910 1.00 68.44 124 THR A C 1
ATOM 993 O O . THR A 1 124 ? 19.924 0.928 -14.768 1.00 68.44 124 THR A O 1
ATOM 996 N N . ASN A 1 125 ? 19.452 1.460 -12.635 1.00 65.50 125 ASN A N 1
ATOM 997 C CA . ASN A 1 125 ? 19.360 0.078 -12.185 1.00 65.50 125 ASN A CA 1
ATOM 998 C C . ASN A 1 125 ? 17.985 -0.522 -12.485 1.00 65.50 125 ASN A C 1
ATOM 1000 O O . ASN A 1 125 ? 16.938 0.073 -12.242 1.00 65.50 125 ASN A O 1
ATOM 1004 N N . TYR A 1 126 ? 18.007 -1.774 -12.931 1.00 61.56 126 TYR A N 1
ATOM 1005 C CA . TYR A 1 126 ? 16.818 -2.561 -13.218 1.00 61.56 126 TYR A CA 1
ATOM 1006 C C . TYR A 1 126 ? 16.421 -3.378 -11.985 1.00 61.56 126 TYR A C 1
ATOM 1008 O O . TYR A 1 126 ? 17.219 -4.149 -11.448 1.00 61.56 126 TYR A O 1
ATOM 1016 N N . SER A 1 127 ? 15.163 -3.270 -11.554 1.00 63.38 127 SER A N 1
ATOM 1017 C CA . SER A 1 127 ? 14.590 -4.118 -10.500 1.00 63.38 127 SER A CA 1
ATOM 1018 C C . SER A 1 127 ? 14.199 -5.483 -11.080 1.00 63.38 127 SER A C 1
ATOM 1020 O O . SER A 1 127 ? 13.017 -5.799 -11.211 1.00 63.38 127 SER A O 1
ATOM 1022 N N . THR A 1 128 ? 15.175 -6.304 -11.485 1.00 58.62 128 THR A N 1
ATOM 1023 C CA . THR A 1 128 ? 14.910 -7.709 -11.838 1.00 58.62 128 THR A CA 1
ATOM 1024 C C . THR A 1 128 ? 14.838 -8.533 -10.562 1.00 58.62 128 THR A C 1
ATOM 1026 O O . THR A 1 128 ? 15.843 -8.691 -9.863 1.00 58.62 128 THR A O 1
ATOM 1029 N N . ARG A 1 129 ? 13.662 -9.079 -10.250 1.00 66.56 129 ARG A N 1
ATOM 1030 C CA . ARG A 1 129 ? 13.479 -9.945 -9.082 1.00 66.56 129 ARG A CA 1
ATOM 1031 C C . ARG A 1 129 ? 12.761 -11.218 -9.502 1.00 66.56 129 ARG A C 1
ATOM 1033 O O . ARG A 1 129 ? 11.684 -11.168 -10.088 1.00 66.56 129 ARG A O 1
ATOM 1040 N N . LYS A 1 130 ? 13.328 -12.364 -9.122 1.00 58.41 130 LYS A N 1
ATOM 1041 C CA . LYS A 1 130 ? 12.543 -13.590 -8.978 1.00 58.41 130 LYS A CA 1
ATOM 1042 C C . LYS A 1 130 ? 11.852 -13.526 -7.611 1.00 58.41 130 LYS A C 1
ATOM 1044 O O . LYS A 1 130 ? 12.572 -13.516 -6.606 1.00 58.41 130 LYS A O 1
ATOM 1049 N N . PRO A 1 131 ? 10.516 -13.411 -7.528 1.00 62.38 131 PRO A N 1
ATOM 1050 C CA . PRO A 1 131 ? 9.829 -13.508 -6.247 1.00 62.38 131 PRO A CA 1
ATOM 1051 C C . PRO A 1 131 ? 10.132 -14.871 -5.615 1.00 62.38 131 PRO A C 1
ATOM 1053 O O . PRO A 1 131 ? 10.384 -15.858 -6.318 1.00 62.38 131 PRO A O 1
ATOM 1056 N N . TYR A 1 132 ? 10.148 -14.935 -4.281 1.00 60.69 132 TYR A N 1
ATOM 1057 C CA . TYR A 1 132 ? 10.306 -16.222 -3.608 1.00 60.69 132 TYR A CA 1
ATOM 1058 C C . TYR A 1 132 ? 9.175 -17.155 -4.047 1.00 60.69 132 TYR A C 1
ATOM 1060 O O . TYR A 1 132 ? 8.038 -16.726 -4.219 1.00 60.69 132 TYR A O 1
ATOM 1068 N N . ALA A 1 133 ? 9.463 -18.448 -4.198 1.00 61.75 133 ALA A N 1
ATOM 1069 C CA . ALA A 1 133 ? 8.497 -19.416 -4.720 1.00 61.75 133 ALA A CA 1
ATOM 1070 C C . ALA A 1 133 ? 7.217 -19.561 -3.868 1.00 61.75 133 ALA A C 1
ATOM 1072 O O . ALA A 1 133 ? 6.296 -20.250 -4.296 1.00 61.75 133 ALA A O 1
ATOM 1073 N N . ALA A 1 134 ? 7.155 -18.960 -2.678 1.00 66.62 134 ALA A N 1
ATOM 1074 C CA . ALA A 1 134 ? 5.997 -18.939 -1.784 1.00 66.62 134 ALA A CA 1
ATOM 1075 C C . ALA A 1 134 ? 5.259 -17.580 -1.746 1.00 66.62 134 ALA A C 1
ATOM 1077 O O . ALA A 1 134 ? 4.282 -17.444 -1.013 1.00 66.62 134 ALA A O 1
ATOM 1078 N N . GLU A 1 135 ? 5.712 -16.583 -2.512 1.00 80.75 135 GLU A N 1
ATOM 1079 C CA . GLU A 1 135 ? 5.142 -15.233 -2.531 1.00 80.75 135 GLU A CA 1
ATOM 1080 C C . GLU A 1 135 ? 4.233 -15.027 -3.759 1.00 80.75 135 GLU A C 1
ATOM 1082 O O . GLU A 1 135 ? 4.506 -15.525 -4.856 1.00 80.75 135 GLU A O 1
ATOM 1087 N N . GLN A 1 136 ? 3.155 -14.265 -3.569 1.00 84.75 136 GLN A N 1
ATOM 1088 C CA . GLN A 1 136 ? 2.405 -13.617 -4.650 1.00 84.75 136 GLN A CA 1
ATOM 1089 C C . GLN A 1 136 ? 2.580 -12.106 -4.527 1.00 84.75 136 GLN A C 1
ATOM 1091 O O . GLN A 1 136 ? 2.597 -11.589 -3.406 1.00 84.75 136 GLN A O 1
ATOM 1096 N N . GLU A 1 137 ? 2.698 -11.403 -5.656 1.00 90.75 137 GLU A N 1
ATOM 1097 C CA . GLU A 1 137 ? 2.898 -9.952 -5.669 1.00 90.75 137 GLU A CA 1
ATOM 1098 C C . GLU A 1 137 ? 1.832 -9.252 -6.517 1.00 90.75 137 GLU A C 1
ATOM 1100 O O . GLU A 1 137 ? 1.535 -9.673 -7.635 1.00 90.75 137 GLU A O 1
ATOM 1105 N N . VAL A 1 138 ? 1.287 -8.155 -6.001 1.00 93.62 138 VAL A N 1
ATOM 1106 C CA . VAL A 1 138 ? 0.450 -7.213 -6.752 1.00 93.62 138 VAL A CA 1
ATOM 1107 C C . VAL A 1 138 ? 1.123 -5.853 -6.704 1.00 93.62 138 VAL A C 1
ATOM 1109 O O . VAL A 1 138 ? 1.637 -5.441 -5.661 1.00 93.62 138 VAL A O 1
ATOM 1112 N N . PHE A 1 139 ? 1.110 -5.162 -7.834 1.00 95.44 139 PHE A N 1
ATOM 1113 C CA . PHE A 1 139 ? 1.693 -3.842 -7.992 1.00 95.44 139 PHE A CA 1
ATOM 1114 C C . PHE A 1 139 ? 0.626 -2.837 -8.395 1.00 95.44 139 PHE A C 1
ATOM 1116 O O . PHE A 1 139 ? -0.295 -3.183 -9.132 1.00 95.44 139 PHE A O 1
ATOM 1123 N N . TYR A 1 140 ? 0.786 -1.596 -7.949 1.00 97.69 140 TYR A N 1
ATOM 1124 C CA . TYR A 1 140 ? -0.039 -0.464 -8.362 1.00 97.69 140 TYR A CA 1
ATOM 1125 C C . TYR A 1 140 ? 0.843 0.761 -8.594 1.00 97.69 140 TYR A C 1
ATOM 1127 O O . TYR A 1 140 ? 1.571 1.167 -7.688 1.00 97.69 140 TYR A O 1
ATOM 1135 N N . VAL A 1 141 ? 0.793 1.339 -9.794 1.00 97.31 141 VAL A N 1
ATOM 1136 C CA . VAL A 1 141 ? 1.550 2.544 -10.151 1.00 97.31 141 VAL A CA 1
ATOM 1137 C C . VAL A 1 141 ? 0.765 3.779 -9.727 1.00 97.31 141 VAL A C 1
ATOM 1139 O O . VAL A 1 141 ? -0.333 4.033 -10.221 1.00 97.31 141 VAL A O 1
ATOM 1142 N N . ILE A 1 142 ? 1.349 4.556 -8.819 1.00 95.94 142 ILE A N 1
ATOM 1143 C CA . ILE A 1 142 ? 0.792 5.816 -8.322 1.00 95.94 142 ILE A CA 1
ATOM 1144 C C . ILE A 1 142 ? 1.125 6.951 -9.299 1.00 95.94 142 ILE A C 1
ATOM 1146 O O . ILE A 1 142 ? 0.234 7.694 -9.700 1.00 95.94 142 ILE A O 1
ATOM 1150 N N . SER A 1 143 ? 2.390 7.070 -9.717 1.00 95.38 143 SER A N 1
ATOM 1151 C CA . SER A 1 143 ? 2.855 8.114 -10.641 1.00 95.38 143 SER A CA 1
ATOM 1152 C C . SER A 1 143 ? 4.005 7.633 -11.522 1.00 95.38 143 SER A C 1
ATOM 1154 O O . SER A 1 143 ? 4.678 6.656 -11.189 1.00 95.38 143 SER A O 1
ATOM 1156 N N . GLY A 1 144 ? 4.259 8.359 -12.611 1.00 95.19 144 GLY A N 1
ATOM 1157 C CA . GLY A 1 144 ? 5.294 8.031 -13.586 1.00 95.19 144 GLY A CA 1
ATOM 1158 C C . GLY A 1 144 ? 4.927 6.845 -14.478 1.00 95.19 144 GLY A C 1
ATOM 1159 O O . GLY A 1 144 ? 3.789 6.367 -14.491 1.00 95.19 144 GLY A O 1
ATOM 1160 N N . GLU A 1 145 ? 5.917 6.386 -15.233 1.00 95.88 145 GLU A N 1
ATOM 1161 C CA . GLU A 1 145 ? 5.772 5.342 -16.242 1.00 95.88 145 GLU A CA 1
ATOM 1162 C C . GLU A 1 145 ? 6.835 4.260 -16.053 1.00 95.88 145 GLU A C 1
ATOM 1164 O O . GLU A 1 145 ? 7.929 4.503 -15.527 1.00 95.88 145 GLU A O 1
ATOM 1169 N N . ALA A 1 146 ? 6.501 3.039 -16.463 1.00 94.81 146 ALA A N 1
ATOM 1170 C CA . ALA A 1 146 ? 7.402 1.907 -16.375 1.00 94.81 146 ALA A CA 1
ATOM 1171 C C . ALA A 1 146 ? 7.239 0.929 -17.535 1.00 94.81 146 ALA A C 1
ATOM 1173 O O . ALA A 1 146 ? 6.127 0.662 -17.987 1.00 94.81 146 ALA A O 1
ATOM 1174 N N . ASP A 1 147 ? 8.345 0.299 -17.916 1.00 94.69 147 ASP A N 1
ATOM 1175 C CA . ASP A 1 147 ? 8.306 -0.979 -18.613 1.00 94.69 147 ASP A CA 1
ATOM 1176 C C . ASP A 1 147 ? 8.312 -2.109 -17.581 1.00 94.69 147 ASP A C 1
ATOM 1178 O O . ASP A 1 147 ? 9.195 -2.207 -16.719 1.00 94.69 147 ASP A O 1
ATOM 1182 N N . VAL A 1 148 ? 7.314 -2.985 -17.670 1.00 93.00 148 VAL A N 1
ATOM 1183 C CA . VAL A 1 148 ? 7.202 -4.185 -16.843 1.00 93.00 148 VAL A CA 1
ATOM 1184 C C . VAL A 1 148 ? 7.421 -5.408 -17.705 1.00 93.00 148 VAL A C 1
ATOM 1186 O O . VAL A 1 148 ? 6.769 -5.582 -18.731 1.00 93.00 148 VAL A O 1
ATOM 1189 N N . THR A 1 149 ? 8.333 -6.275 -17.273 1.00 91.38 149 THR A N 1
ATOM 1190 C CA . THR A 1 149 ? 8.510 -7.595 -17.884 1.00 91.38 149 THR A CA 1
ATOM 1191 C C . THR A 1 149 ? 7.905 -8.657 -16.979 1.00 91.38 149 THR A C 1
ATOM 1193 O O . THR A 1 149 ? 8.258 -8.698 -15.804 1.00 91.38 149 THR A O 1
ATOM 1196 N N . LEU A 1 150 ? 7.056 -9.534 -17.516 1.00 90.19 150 LEU A N 1
ATOM 1197 C CA . LEU A 1 150 ? 6.552 -10.746 -16.860 1.00 90.19 150 LEU A CA 1
ATOM 1198 C C . LEU A 1 150 ? 6.869 -11.956 -17.745 1.00 90.19 150 LEU A C 1
ATOM 1200 O O . LEU A 1 150 ? 6.415 -12.023 -18.883 1.00 90.19 150 LEU A O 1
ATOM 1204 N N . ASP A 1 151 ? 7.698 -12.880 -17.250 1.00 89.06 151 ASP A N 1
ATOM 1205 C CA . ASP A 1 151 ? 8.158 -14.077 -17.980 1.00 89.06 151 ASP A CA 1
ATOM 1206 C C . ASP A 1 151 ? 8.637 -13.786 -19.420 1.00 89.06 151 ASP A C 1
ATOM 1208 O O . ASP A 1 151 ? 8.385 -14.532 -20.365 1.00 89.06 151 ASP A O 1
ATOM 1212 N N . GLY A 1 152 ? 9.349 -12.667 -19.586 1.00 87.88 152 GLY A N 1
ATOM 1213 C CA . GLY A 1 152 ? 9.911 -12.219 -20.864 1.00 87.88 152 GLY A CA 1
ATOM 1214 C C . GLY A 1 152 ? 8.961 -11.397 -21.741 1.00 87.88 152 GLY A C 1
ATOM 1215 O O . GLY A 1 152 ? 9.411 -10.838 -22.738 1.00 87.88 152 GLY A O 1
ATOM 1216 N N . GLN A 1 153 ? 7.683 -11.273 -21.377 1.00 92.44 153 GLN A N 1
ATOM 1217 C CA . GLN A 1 153 ? 6.742 -10.388 -22.064 1.00 92.44 153 GLN A CA 1
ATOM 1218 C C . GLN A 1 153 ? 6.804 -8.988 -21.465 1.00 92.44 153 GLN A C 1
ATOM 1220 O O . GLN A 1 153 ? 6.675 -8.830 -20.254 1.00 92.44 153 GLN A O 1
ATOM 1225 N N . VAL A 1 154 ? 6.994 -7.983 -22.317 1.00 94.31 154 VAL A N 1
ATOM 1226 C CA . VAL A 1 154 ? 7.097 -6.578 -21.914 1.00 94.31 154 VAL A CA 1
ATOM 1227 C C . VAL A 1 154 ? 5.756 -5.878 -22.110 1.00 94.31 154 VAL A C 1
ATOM 1229 O O . VAL A 1 154 ? 5.076 -6.085 -23.114 1.00 94.31 154 VAL A O 1
ATOM 1232 N N . SER A 1 155 ? 5.375 -5.040 -21.154 1.00 95.81 155 SER A N 1
ATOM 1233 C CA . SER A 1 155 ? 4.241 -4.122 -21.247 1.00 95.81 155 SER A CA 1
ATOM 1234 C C . SER A 1 155 ? 4.627 -2.762 -20.683 1.00 95.81 155 SER A C 1
ATOM 1236 O O . SER A 1 155 ? 5.252 -2.683 -19.627 1.00 95.81 155 SER A O 1
ATOM 1238 N N . HIS A 1 156 ? 4.218 -1.707 -21.378 1.00 96.69 156 HIS A N 1
ATOM 1239 C CA . HIS A 1 156 ? 4.335 -0.337 -20.901 1.00 96.69 156 HIS A CA 1
ATOM 1240 C C . HIS A 1 156 ? 3.140 -0.003 -20.001 1.00 96.69 156 HIS A C 1
ATOM 1242 O O . HIS A 1 156 ? 1.990 -0.228 -20.391 1.00 96.69 156 HIS A O 1
ATOM 1248 N N . ILE A 1 157 ? 3.408 0.516 -18.806 1.00 96.19 157 ILE A N 1
ATOM 1249 C CA . ILE A 1 157 ? 2.392 0.915 -17.831 1.00 96.19 157 ILE A CA 1
ATOM 1250 C C . ILE A 1 157 ? 2.656 2.328 -17.315 1.00 96.19 157 ILE A C 1
ATOM 1252 O O . ILE A 1 157 ? 3.792 2.793 -17.269 1.00 96.19 157 ILE A O 1
ATOM 1256 N N . GLN A 1 158 ? 1.592 2.985 -16.874 1.00 96.88 158 GLN A N 1
ATOM 1257 C CA . GLN A 1 158 ? 1.612 4.352 -16.355 1.00 96.88 158 GLN A CA 1
ATOM 1258 C C . GLN A 1 158 ? 0.803 4.446 -15.056 1.00 96.88 158 GLN A C 1
ATOM 1260 O O . GLN A 1 158 ? 0.265 3.440 -14.577 1.00 96.88 158 GLN A O 1
ATOM 1265 N N . SER A 1 159 ? 0.697 5.649 -14.495 1.00 96.62 159 SER A N 1
ATOM 1266 C CA . SER A 1 159 ? -0.134 5.937 -13.322 1.00 96.62 159 SER A CA 1
ATOM 1267 C C . SER A 1 159 ? -1.549 5.349 -13.423 1.00 96.62 159 SER A C 1
ATOM 1269 O O . SER A 1 159 ? -2.133 5.222 -14.501 1.00 96.62 159 SER A O 1
ATOM 1271 N N . ASN A 1 160 ? -2.093 4.954 -12.270 1.00 95.69 160 ASN A N 1
ATOM 1272 C CA . ASN A 1 160 ? -3.386 4.277 -12.129 1.00 95.69 160 ASN A CA 1
ATOM 1273 C C . ASN A 1 160 ? -3.474 2.904 -12.820 1.00 95.69 160 ASN A C 1
ATOM 1275 O O . ASN A 1 160 ? -4.568 2.431 -13.134 1.00 95.69 160 ASN A O 1
ATOM 1279 N N . THR A 1 161 ? -2.336 2.233 -13.017 1.00 97.00 161 THR A N 1
ATOM 1280 C CA . THR A 1 161 ? -2.281 0.859 -13.533 1.00 97.00 161 THR A CA 1
ATOM 1281 C C . THR A 1 161 ? -1.880 -0.114 -12.429 1.00 97.00 161 THR A C 1
ATOM 1283 O O . THR A 1 161 ? -0.878 0.093 -11.744 1.00 97.00 161 THR A O 1
ATOM 1286 N N . ALA A 1 162 ? -2.629 -1.208 -12.284 1.00 95.94 162 ALA A N 1
ATOM 1287 C CA . ALA A 1 162 ? -2.241 -2.346 -11.459 1.00 95.94 162 ALA A CA 1
ATOM 1288 C C . ALA A 1 162 ? -1.789 -3.517 -12.333 1.00 95.94 162 ALA A C 1
ATOM 1290 O O . ALA A 1 162 ? -2.340 -3.739 -13.411 1.00 95.94 162 ALA A O 1
ATOM 1291 N N . PHE A 1 163 ? -0.841 -4.313 -11.845 1.00 93.50 163 PHE A N 1
ATOM 1292 C CA . PHE A 1 163 ? -0.546 -5.612 -12.440 1.00 93.50 163 PHE A CA 1
ATOM 1293 C C . PHE A 1 163 ? -0.290 -6.662 -11.365 1.00 93.50 163 PHE A C 1
ATOM 1295 O O . PHE A 1 163 ? 0.207 -6.382 -10.272 1.00 93.50 163 PHE A O 1
ATOM 1302 N N . TRP A 1 164 ? -0.647 -7.897 -11.689 1.00 91.75 164 TRP A N 1
ATOM 1303 C CA . TRP A 1 164 ? -0.439 -9.047 -10.826 1.00 91.75 164 TRP A CA 1
ATOM 1304 C C . TRP A 1 164 ? 0.739 -9.862 -11.346 1.00 91.75 164 TRP A C 1
ATOM 1306 O O . TRP A 1 164 ? 0.817 -10.158 -12.536 1.00 91.75 164 TRP A O 1
ATOM 1316 N N . CYS A 1 165 ? 1.648 -10.226 -10.446 1.00 89.69 165 CYS A N 1
ATOM 1317 C CA . CYS A 1 165 ? 2.731 -11.153 -10.723 1.00 89.69 165 CYS A CA 1
ATOM 1318 C C . CYS A 1 165 ? 2.345 -12.531 -10.161 1.00 89.69 165 CYS A C 1
ATOM 1320 O O . CYS A 1 165 ? 2.296 -12.706 -8.932 1.00 89.69 165 CYS A O 1
ATOM 1322 N N . PRO A 1 166 ? 2.048 -13.517 -11.029 1.00 84.12 166 PRO A N 1
ATOM 1323 C CA . PRO A 1 166 ? 1.730 -14.863 -10.590 1.00 84.12 166 PRO A CA 1
ATOM 1324 C C . PRO A 1 166 ? 2.881 -15.496 -9.811 1.00 84.12 166 PRO A C 1
ATOM 1326 O O . PRO A 1 166 ? 4.058 -15.172 -9.974 1.00 84.12 166 PRO A O 1
ATOM 1329 N N . ARG A 1 167 ? 2.530 -16.475 -8.981 1.00 82.50 167 ARG A N 1
ATOM 1330 C CA . ARG A 1 167 ? 3.503 -17.245 -8.209 1.00 82.50 167 ARG A CA 1
ATOM 1331 C C . ARG A 1 167 ? 4.570 -17.842 -9.136 1.00 82.50 167 ARG A C 1
ATOM 1333 O O . ARG A 1 167 ? 4.249 -18.610 -10.036 1.00 82.50 167 ARG A O 1
ATOM 1340 N N . GLY A 1 168 ? 5.836 -17.544 -8.848 1.00 78.00 168 GLY A N 1
ATOM 1341 C CA . GLY A 1 168 ? 6.988 -18.095 -9.566 1.00 7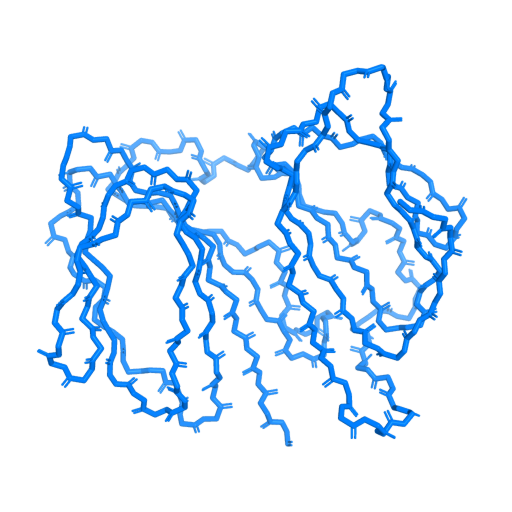8.00 168 GLY A CA 1
ATOM 1342 C C . GLY A 1 168 ? 7.332 -17.408 -10.891 1.00 78.00 168 GLY A C 1
ATOM 1343 O O . GLY A 1 168 ? 8.375 -17.747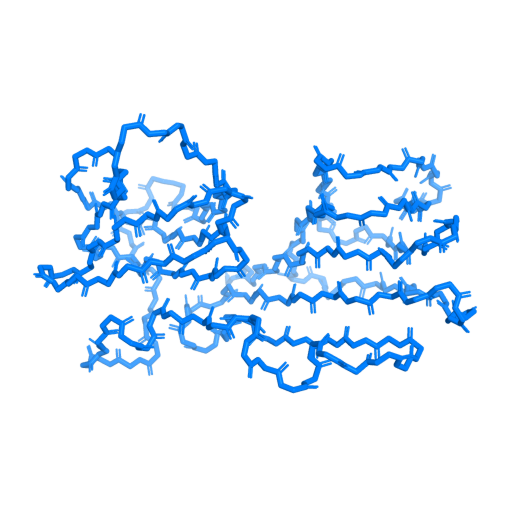 -11.451 1.00 78.00 168 GLY A O 1
ATOM 1344 N N . ALA A 1 169 ? 6.523 -16.445 -11.346 1.00 84.06 169 ALA A N 1
ATOM 1345 C CA . ALA A 1 169 ? 6.815 -15.658 -12.539 1.00 84.06 169 ALA A CA 1
ATOM 1346 C C . ALA A 1 169 ? 8.045 -14.766 -12.312 1.00 84.06 169 ALA A C 1
ATOM 1348 O O . ALA A 1 169 ? 8.225 -14.172 -11.244 1.00 84.06 169 ALA A O 1
ATOM 1349 N N . MET A 1 170 ? 8.912 -14.671 -13.316 1.00 84.88 170 MET A N 1
ATOM 1350 C CA . MET A 1 170 ? 10.009 -13.709 -13.342 1.00 84.88 170 MET A CA 1
ATOM 1351 C C . MET A 1 170 ? 9.452 -12.329 -13.657 1.00 84.88 170 MET A C 1
ATOM 1353 O O . MET A 1 170 ? 8.733 -12.177 -14.644 1.00 84.88 170 MET A O 1
ATOM 1357 N N . ARG A 1 171 ? 9.830 -11.316 -12.866 1.00 89.44 171 ARG A N 1
ATOM 1358 C CA . ARG A 1 171 ? 9.383 -9.945 -13.117 1.00 89.44 171 ARG A CA 1
ATOM 1359 C C . ARG A 1 171 ? 10.496 -8.907 -13.091 1.00 89.44 171 ARG A C 1
ATOM 1361 O O . ARG A 1 171 ? 11.452 -9.012 -12.314 1.00 89.44 171 ARG A O 1
ATOM 1368 N N . SER A 1 172 ? 10.335 -7.863 -13.897 1.00 90.12 172 SER A N 1
ATOM 1369 C CA . SER A 1 172 ? 11.085 -6.612 -13.778 1.00 90.12 172 SER A CA 1
ATOM 1370 C C . SER A 1 172 ? 10.145 -5.412 -13.822 1.00 90.12 172 SER A C 1
ATOM 1372 O O . SER A 1 172 ? 9.085 -5.477 -14.436 1.00 90.12 172 SER A O 1
ATOM 1374 N N . VAL A 1 173 ? 10.534 -4.337 -13.140 1.00 91.69 173 VAL A N 1
ATOM 1375 C CA . VAL A 1 173 ? 9.886 -3.023 -13.231 1.00 91.69 173 VAL A CA 1
ATOM 1376 C C . VAL A 1 173 ? 10.992 -2.013 -13.482 1.00 91.69 173 VAL A C 1
ATOM 1378 O O . VAL A 1 173 ? 11.947 -1.939 -12.702 1.00 91.69 173 VAL A O 1
ATOM 1381 N N . VAL A 1 174 ? 10.888 -1.289 -14.586 1.00 91.50 174 VAL A N 1
ATOM 1382 C CA . VAL A 1 174 ? 11.912 -0.363 -15.066 1.00 91.50 174 VAL A CA 1
ATOM 1383 C C . VAL A 1 174 ? 11.260 0.992 -15.208 1.00 91.50 174 VAL A C 1
ATOM 1385 O O . VAL A 1 174 ? 10.321 1.112 -15.982 1.00 91.50 174 VAL A O 1
ATOM 1388 N N . GLN A 1 175 ? 11.728 1.991 -14.459 1.00 92.75 175 GLN A N 1
ATOM 1389 C CA . GLN A 1 175 ? 11.269 3.360 -14.670 1.00 92.75 175 GLN A CA 1
ATOM 1390 C C . GLN A 1 175 ? 11.610 3.776 -16.095 1.00 92.75 175 GLN A C 1
ATOM 1392 O O . GLN A 1 175 ? 12.721 3.531 -16.570 1.00 92.75 175 GLN A O 1
ATOM 1397 N N . ILE A 1 176 ? 10.638 4.390 -16.755 1.00 91.31 176 ILE A N 1
ATOM 1398 C CA . ILE A 1 176 ? 10.858 5.057 -18.025 1.00 91.31 176 ILE A CA 1
ATOM 1399 C C . ILE A 1 176 ? 10.252 6.458 -17.959 1.00 91.31 176 ILE A C 1
ATOM 1401 O O . ILE A 1 176 ? 9.349 6.735 -17.171 1.00 91.31 176 ILE A O 1
ATOM 1405 N N . GLY A 1 177 ? 10.788 7.367 -18.766 1.00 89.12 177 GLY A N 1
ATOM 1406 C CA . GLY A 1 177 ? 10.339 8.754 -18.809 1.00 89.12 177 GLY A CA 1
ATOM 1407 C C . GLY A 1 177 ? 11.115 9.691 -17.883 1.00 89.12 177 GLY A C 1
ATOM 1408 O O . GLY A 1 177 ? 12.164 9.357 -17.330 1.00 89.12 177 GLY A O 1
ATOM 1409 N N . ASN A 1 178 ? 10.603 10.915 -17.762 1.00 91.50 178 ASN A N 1
ATOM 1410 C CA . ASN A 1 178 ? 11.323 12.040 -17.154 1.00 91.50 178 ASN A CA 1
ATOM 1411 C C . ASN A 1 178 ? 10.876 12.361 -15.721 1.00 91.50 178 ASN A C 1
ATOM 1413 O O . ASN A 1 178 ? 11.464 13.228 -15.079 1.00 91.50 178 ASN A O 1
ATOM 1417 N N . GLU A 1 179 ? 9.854 11.671 -15.220 1.00 92.50 179 GLU A N 1
ATOM 1418 C CA . GLU A 1 179 ? 9.324 11.832 -13.866 1.00 92.50 179 GLU A CA 1
ATOM 1419 C C . GLU A 1 179 ? 9.642 10.603 -13.011 1.00 92.50 179 GLU A C 1
ATOM 1421 O O . GLU A 1 179 ? 9.881 9.508 -13.526 1.00 92.50 179 GLU A O 1
ATOM 1426 N N . SER A 1 180 ? 9.653 10.773 -11.689 1.00 92.19 180 SER A N 1
ATOM 1427 C CA . SER A 1 180 ? 9.841 9.651 -10.769 1.00 92.19 180 SER A CA 1
ATOM 1428 C C . SER A 1 180 ? 8.689 8.651 -10.885 1.00 92.19 180 SER A C 1
ATOM 1430 O O . SER A 1 180 ? 7.517 9.015 -10.765 1.00 92.19 180 SER A O 1
ATOM 1432 N N . LEU A 1 181 ? 9.035 7.376 -11.051 1.00 94.38 181 LEU A N 1
ATOM 1433 C CA . LEU A 1 181 ? 8.095 6.270 -10.933 1.00 94.38 181 LEU A CA 1
ATOM 1434 C C . LEU A 1 181 ? 7.833 6.002 -9.452 1.00 94.38 181 LEU A C 1
ATOM 1436 O O . LEU A 1 181 ? 8.768 5.727 -8.696 1.00 94.38 181 LEU A O 1
ATOM 1440 N N . VAL A 1 182 ? 6.561 6.016 -9.062 1.00 93.88 182 VAL A N 1
ATOM 1441 C CA . VAL A 1 182 ? 6.111 5.687 -7.709 1.00 93.88 182 VAL A CA 1
ATOM 1442 C C . VAL A 1 182 ? 5.119 4.537 -7.780 1.00 93.88 182 VAL A C 1
ATOM 1444 O O . VAL A 1 182 ? 4.127 4.616 -8.505 1.00 93.88 182 VAL A O 1
ATOM 1447 N N . TYR A 1 183 ? 5.362 3.464 -7.028 1.00 95.69 183 TYR A N 1
ATOM 1448 C CA . TYR A 1 183 ? 4.469 2.305 -7.015 1.00 95.69 183 TYR A CA 1
ATOM 1449 C C . TYR A 1 183 ? 4.398 1.597 -5.662 1.00 95.69 183 TYR A C 1
ATOM 1451 O O . TYR A 1 183 ? 5.347 1.584 -4.874 1.00 95.69 183 TYR A O 1
ATOM 1459 N N . ILE A 1 184 ? 3.257 0.955 -5.433 1.00 96.12 184 ILE A N 1
ATOM 1460 C CA . ILE A 1 184 ? 3.005 0.033 -4.328 1.00 96.12 184 ILE A CA 1
ATOM 1461 C C . ILE A 1 184 ? 3.365 -1.375 -4.793 1.00 96.12 184 ILE A C 1
ATOM 1463 O O . ILE A 1 184 ? 2.978 -1.787 -5.884 1.00 96.12 184 ILE A O 1
ATOM 1467 N N . GLN A 1 185 ? 4.066 -2.123 -3.949 1.00 95.25 185 GLN A N 1
ATOM 1468 C CA . GLN A 1 185 ? 4.257 -3.563 -4.055 1.00 95.25 185 GLN A CA 1
ATOM 1469 C C . GLN A 1 185 ? 3.630 -4.222 -2.821 1.00 95.25 185 GLN A C 1
ATOM 1471 O O . GLN A 1 185 ? 4.180 -4.154 -1.719 1.00 95.25 185 GLN A O 1
ATOM 1476 N N . CYS A 1 186 ? 2.509 -4.912 -3.015 1.00 95.25 186 CYS A N 1
ATOM 1477 C CA . CYS A 1 186 ? 1.932 -5.804 -2.018 1.00 95.25 186 CYS A CA 1
ATOM 1478 C C . CYS A 1 186 ? 2.463 -7.216 -2.243 1.00 95.25 186 CYS A C 1
ATOM 1480 O O . CYS A 1 186 ? 2.445 -7.727 -3.360 1.00 95.25 186 CYS A O 1
ATOM 1482 N N . THR A 1 187 ? 2.972 -7.845 -1.190 1.00 93.12 187 THR A N 1
ATOM 1483 C CA . THR A 1 187 ? 3.419 -9.237 -1.203 1.00 93.12 187 THR A CA 1
ATOM 1484 C C . THR A 1 187 ? 2.686 -10.006 -0.124 1.00 93.12 187 THR A C 1
ATOM 1486 O O . THR A 1 187 ? 2.660 -9.575 1.025 1.00 93.12 187 THR A O 1
ATOM 1489 N N . THR A 1 188 ? 2.150 -11.171 -0.465 1.00 90.00 188 THR A N 1
ATOM 1490 C CA . THR A 1 188 ? 1.571 -12.086 0.521 1.00 90.00 188 THR A CA 1
ATOM 1491 C C . THR A 1 188 ? 2.375 -13.376 0.564 1.00 90.00 188 THR A C 1
ATOM 1493 O O . THR A 1 188 ? 2.788 -13.901 -0.473 1.00 90.00 188 THR A O 1
ATOM 1496 N N . GLN A 1 189 ? 2.633 -13.868 1.774 1.00 80.88 189 GLN A N 1
ATOM 1497 C CA . GLN A 1 189 ? 3.183 -15.201 1.993 1.00 80.88 189 GLN A CA 1
ATOM 1498 C C . GLN A 1 189 ? 2.026 -16.186 2.129 1.00 80.88 189 GLN A C 1
ATOM 1500 O O . GLN A 1 189 ? 1.120 -15.992 2.942 1.00 80.88 189 GLN A O 1
ATOM 1505 N N . LEU A 1 190 ? 2.049 -17.234 1.309 1.00 64.12 190 LEU A N 1
ATOM 1506 C CA . LEU A 1 190 ? 1.118 -18.346 1.434 1.00 64.12 190 LEU A CA 1
ATOM 1507 C C . LEU A 1 190 ? 1.720 -19.347 2.425 1.00 64.12 190 LEU A C 1
ATOM 1509 O O . LEU A 1 190 ? 2.730 -19.978 2.113 1.00 64.12 190 LEU A O 1
ATOM 1513 N N . ASN A 1 191 ? 1.114 -19.449 3.610 1.00 55.84 191 ASN A N 1
ATOM 1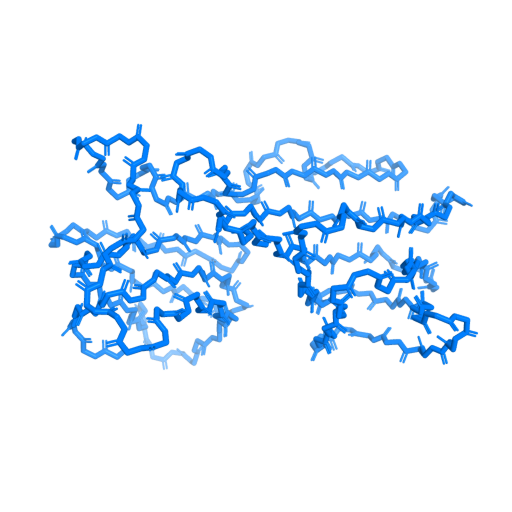514 C CA . ASN A 1 191 ? 1.352 -20.560 4.534 1.00 55.84 191 ASN A CA 1
ATOM 1515 C C . ASN A 1 191 ? 0.664 -21.831 4.032 1.00 55.84 191 ASN A C 1
ATOM 1517 O O . ASN A 1 191 ? -0.482 -21.714 3.536 1.00 55.84 191 ASN A O 1
#

Organism: NCBI:txid433724

Sequence (191 aa):
HSPHTHPADEAFYILQGPVIVHINGNERTLQTGDFYYCPSFSSHNIARAGEEPIQYYIMTRETKGQNRAYPVGKEDYTIDDCIYFLNNDPAWTNDGKSARVKALDEKFSGGMRILMHQVTPKDTNYSTRKPYAAEQEVFYVISGEADVTLDGQVSHIQSNTAFWCPRGAMRSVVQIGNESLVYIQCTTQLN